Protein AF-0000000084459981 (afdb_homodimer)

Secondary structure (DSSP, 8-state):
--PPEEEEES--HHHHHHHHHHHHHHHHHHH-PPPPEEEEEEEE-TTS-EEEEEEEEEETTEEEEEEEEE-GGGTTSSHHHHHHHHHHHHHHHTT-SEEEEEEETTSSHHHHHHTT-EEEEEE---GGG--EEEEEEE----/--PPEEEEES--HHHHHHHHHHHHHHHHHHH-PPPPEEEEEEEE-TTS-EEEEEEEEEETTEEEEEEEEE-GGGTTSSHHHHHHHHHHHHHHHTT-SEEEEEEETTSSHHHHHHTT-EEEEEE---GGG--EEEEEEE----

InterPro domains:
  IPR000182 GNAT domain [PF00583] (40-117)
  IPR000182 GNAT domain [PS51186] (1-138)
  IPR016181 Acyl-CoA N-acyltransferase [SSF55729] (36-139)

Radius of gyration: 19.13 Å; Cα contacts (8 Å, |Δi|>4): 549; chains: 2; bounding box: 37×61×43 Å

Foldseek 3Di:
DDDDDDDDPPDDPVVVVVVVVVVQVCCCVPPNFDDKAKDKDFDADPVRDTQWIWIFIDGRQETETEDTDHHPVCPPVCVRVVRVVVSLVVSVVVNHQKYKYKDKPPDCVVVVVVSPKDFPDWDFDDPPGIIMTIIMDTDPPD/DDDDDDDDPPDDPVVVVVVVVVVQVVCCVPPNWDDKAKDKDFDADPVRDTQWIWIFIDGRQETEIEDTDHHPVCPPVCVRVVRVVVSLVVSVVVNHQKYKYKDKPPDCVVVVVVSPKDFPDWDFDDPPGIIMTIIMDTDPPD

pLDDT: mean 95.14, std 6.97, range [39.78, 98.88]

Nearest PDB structures (foldseek):
  2g3a-assembly1_A-2  TM=8.795E-01  e=8.973E-13  Agrobacterium fabrum str. C58
  1y9w-assembly1_B  TM=7.904E-01  e=7.943E-13  Bacillus cereus ATCC 14579
  2cnt-assembly4_D  TM=7.614E-01  e=4.449E-06  Salmonella enterica subsp. enterica serovar Typhimurium str. LT2
  1q2y-assembly1_A  TM=6.819E-01  e=8.183E-06  Bacillus subtilis
  3ne7-assembly1_A  TM=6.441E-01  e=5.026E-06  Thermoplasma acidophilum

Sequence (284 aa):
MNYQIIYEPNPKSEDIQILNDAIMELAKVKKGMSQLDFFAFFIRDNEGNIIGGCAGDNMYGGLFVGQIWVHEKIRGGGYGTHLMHKAETLAKESHCNFIAVNTFDWEALGFYKKLGYYVEFERKGFNKNSIYYFLRKDLNRGMNYQIIYEPNPKSEDIQILNDAIMELAKVKKGMSQLDFFAFFIRDNEGNIIGGCAGDNMYGGLFVGQIWVHEKIRGGGYGTHLMHKAETLAKESHCNFIAVNTFDWEALGFYKKLGYYVEFERKGFNKNSIYYFLRKDLNRG

Structure (mmCIF, N/CA/C/O backbone):
data_AF-0000000084459981-model_v1
#
loop_
_entity.id
_entity.type
_entity.pdbx_description
1 polymer 'N-acetyltransferase GCN5'
#
loop_
_atom_site.group_PDB
_atom_site.id
_atom_site.type_symbol
_atom_site.label_atom_id
_atom_site.label_alt_id
_atom_site.label_comp_id
_atom_site.label_asym_id
_atom_site.label_entity_id
_atom_site.label_seq_id
_atom_site.pdbx_PDB_ins_code
_atom_site.Cartn_x
_atom_site.Cartn_y
_atom_site.Cartn_z
_atom_site.occupancy
_atom_site.B_iso_or_equiv
_atom_site.auth_seq_id
_atom_site.auth_comp_id
_atom_site.auth_asym_id
_atom_site.auth_atom_id
_atom_site.pdbx_PDB_model_num
ATOM 1 N N . MET A 1 1 ? 8.289 32 6.301 1 66.88 1 MET A N 1
ATOM 2 C CA . MET A 1 1 ? 9.141 31.469 5.25 1 66.88 1 MET A CA 1
ATOM 3 C C . MET A 1 1 ? 8.352 30.531 4.344 1 66.88 1 MET A C 1
ATOM 5 O O . MET A 1 1 ? 7.535 29.734 4.82 1 66.88 1 MET A O 1
ATOM 9 N N . ASN A 1 2 ? 8.25 30.828 3.02 1 85.06 2 ASN A N 1
ATOM 10 C CA . ASN A 1 2 ? 7.477 30.078 2.037 1 85.06 2 ASN A CA 1
ATOM 11 C C . ASN A 1 2 ? 8.305 28.953 1.409 1 85.06 2 ASN A C 1
ATOM 13 O O . ASN A 1 2 ? 9.359 29.219 0.826 1 85.06 2 ASN A O 1
ATOM 17 N N . TYR A 1 3 ? 8.133 27.75 1.747 1 91.88 3 TYR A N 1
ATOM 18 C CA . TYR A 1 3 ? 8.867 26.625 1.175 1 91.88 3 TYR A CA 1
ATOM 19 C C . TYR A 1 3 ? 8.242 26.188 -0.147 1 91.88 3 TYR A C 1
ATOM 21 O O . TYR A 1 3 ? 7.023 26.25 -0.317 1 91.88 3 TYR A O 1
ATOM 29 N N . GLN A 1 4 ? 9.164 25.797 -1.011 1 94.12 4 GLN A N 1
ATOM 30 C CA . GLN A 1 4 ? 8.688 25.312 -2.303 1 94.12 4 GLN A CA 1
ATOM 31 C C . GLN A 1 4 ? 8.336 23.828 -2.234 1 94.12 4 GLN A C 1
ATOM 33 O O . GLN A 1 4 ? 8.945 23.062 -1.478 1 94.12 4 GLN A O 1
ATOM 38 N N . ILE A 1 5 ? 7.363 23.484 -3.016 1 97 5 ILE A N 1
ATOM 39 C CA . ILE A 1 5 ? 6.996 22.078 -3.195 1 97 5 ILE A CA 1
ATOM 40 C C . ILE A 1 5 ? 7.527 21.578 -4.535 1 97 5 ILE A C 1
ATOM 42 O O . ILE A 1 5 ? 7.172 22.109 -5.59 1 97 5 ILE A O 1
ATOM 46 N N . ILE A 1 6 ? 8.367 20.578 -4.48 1 97.25 6 ILE A N 1
ATOM 47 C CA . ILE A 1 6 ? 9.055 20.109 -5.684 1 97.25 6 ILE A CA 1
ATOM 48 C C . ILE A 1 6 ? 8.578 18.703 -6.047 1 97.25 6 ILE A C 1
ATOM 50 O O . ILE A 1 6 ? 8.531 17.828 -5.191 1 97.25 6 ILE A O 1
ATOM 54 N N . TYR A 1 7 ? 8.234 18.5 -7.309 1 98.12 7 TYR A N 1
ATOM 55 C CA . TYR A 1 7 ? 7.805 17.219 -7.848 1 98.12 7 TYR A CA 1
ATOM 56 C C . TYR A 1 7 ? 9 16.312 -8.125 1 98.12 7 TYR A C 1
ATOM 58 O O . TYR A 1 7 ? 9.992 16.75 -8.711 1 98.12 7 TYR A O 1
ATOM 66 N N . GLU A 1 8 ? 8.922 15.148 -7.664 1 96.69 8 GLU A N 1
ATOM 67 C CA . GLU A 1 8 ? 9.938 14.148 -7.965 1 96.69 8 GLU A CA 1
ATOM 68 C C . GLU A 1 8 ? 9.312 12.867 -8.5 1 96.69 8 GLU A C 1
ATOM 70 O O . GLU A 1 8 ? 8.781 12.062 -7.73 1 96.69 8 GLU A O 1
ATOM 75 N N . PRO A 1 9 ? 9.453 12.609 -9.812 1 95.25 9 PRO A N 1
ATOM 76 C CA . PRO A 1 9 ? 9.031 11.305 -10.336 1 95.25 9 PRO A CA 1
ATOM 77 C C . PRO A 1 9 ? 9.977 10.18 -9.93 1 95.25 9 PRO A C 1
ATOM 79 O O . PRO A 1 9 ? 11.188 10.375 -9.859 1 95.25 9 PRO A O 1
ATOM 82 N N . ASN A 1 10 ? 9.492 9.047 -9.609 1 93.12 10 ASN A N 1
ATOM 83 C CA . ASN A 1 10 ? 10.273 7.887 -9.195 1 93.12 10 ASN A CA 1
ATOM 84 C C . ASN A 1 10 ? 11.227 8.227 -8.055 1 93.12 10 ASN A C 1
ATOM 86 O O . ASN A 1 10 ? 12.445 8.086 -8.203 1 93.12 10 ASN A O 1
ATOM 90 N N . PRO A 1 11 ? 10.648 8.703 -6.957 1 95.56 11 PRO A N 1
ATOM 91 C CA . PRO A 1 11 ? 11.477 9.156 -5.836 1 95.56 11 PRO A CA 1
ATOM 92 C C . PRO A 1 11 ? 12.375 8.055 -5.281 1 95.56 11 PRO A C 1
ATOM 94 O O . PRO A 1 11 ? 12.055 6.875 -5.398 1 95.56 11 PRO A O 1
ATOM 97 N N . LYS A 1 12 ? 13.492 8.57 -4.66 1 94.19 12 LYS A N 1
ATOM 98 C CA . LYS A 1 12 ? 14.383 7.633 -3.982 1 94.19 12 LYS A CA 1
ATOM 99 C C . LYS A 1 12 ? 13.695 6.988 -2.785 1 94.19 12 LYS A C 1
ATOM 101 O O . LYS A 1 12 ? 12.969 7.656 -2.045 1 94.19 12 LYS A O 1
ATOM 106 N N . SER A 1 13 ? 13.953 5.652 -2.619 1 92.81 13 SER A N 1
ATOM 107 C CA . SER A 1 13 ? 13.367 4.914 -1.509 1 92.81 13 SER A CA 1
ATOM 108 C C . SER A 1 13 ? 13.742 5.539 -0.169 1 92.81 13 SER A C 1
ATOM 110 O O . SER A 1 13 ? 12.93 5.566 0.758 1 92.81 13 SER A O 1
ATOM 112 N N . GLU A 1 14 ? 14.906 6.016 -0.059 1 94.06 14 GLU A N 1
ATOM 113 C CA . GLU A 1 14 ? 15.383 6.609 1.188 1 94.06 14 GLU A CA 1
ATOM 114 C C . GLU A 1 14 ? 14.586 7.863 1.537 1 94.06 14 GLU A C 1
ATOM 116 O O . GLU A 1 14 ? 14.336 8.141 2.711 1 94.06 14 GLU A O 1
ATOM 121 N N . ASP A 1 15 ? 14.25 8.656 0.54 1 96.88 15 ASP A N 1
ATOM 122 C CA . ASP A 1 15 ? 13.453 9.852 0.768 1 96.88 15 ASP A CA 1
ATOM 123 C C . ASP A 1 15 ? 12.031 9.492 1.196 1 96.88 15 ASP A C 1
ATOM 125 O O . ASP A 1 15 ? 11.469 10.133 2.09 1 96.88 15 ASP A O 1
ATOM 129 N N . ILE A 1 16 ? 11.5 8.484 0.561 1 96.38 16 ILE A N 1
ATOM 130 C CA . ILE A 1 16 ? 10.172 8.016 0.939 1 96.38 16 ILE A CA 1
ATOM 131 C C . ILE A 1 16 ? 10.195 7.5 2.377 1 96.38 16 ILE A C 1
ATOM 133 O O . ILE A 1 16 ? 9.242 7.707 3.133 1 96.38 16 ILE A O 1
ATOM 137 N N . GLN A 1 17 ? 11.281 6.863 2.713 1 94.19 17 GLN A N 1
ATOM 138 C CA . GLN A 1 17 ? 11.414 6.32 4.059 1 94.19 17 GLN A CA 1
ATOM 139 C C . GLN A 1 17 ? 11.375 7.43 5.105 1 94.19 17 GLN A C 1
ATOM 141 O O . GLN A 1 17 ? 10.867 7.23 6.211 1 94.19 17 GLN A O 1
ATOM 146 N N . ILE A 1 18 ? 11.898 8.586 4.77 1 96.88 18 ILE A N 1
ATOM 147 C CA . ILE A 1 18 ? 11.852 9.727 5.684 1 96.88 18 ILE A CA 1
ATOM 148 C C . ILE A 1 18 ? 10.398 10.062 6.008 1 96.88 18 ILE A C 1
ATOM 150 O O . ILE A 1 18 ? 10.055 10.289 7.172 1 96.88 18 ILE A O 1
ATOM 154 N N . LEU A 1 19 ? 9.531 10.109 5 1 97.31 19 LEU A N 1
ATOM 155 C CA . LEU A 1 19 ? 8.109 10.359 5.223 1 97.31 19 LEU A CA 1
ATOM 156 C C . LEU A 1 19 ? 7.492 9.258 6.082 1 97.31 19 LEU A C 1
ATOM 158 O O . LEU A 1 19 ? 6.77 9.539 7.039 1 97.31 19 LEU A O 1
ATOM 162 N N . ASN A 1 20 ? 7.766 8.039 5.688 1 95.5 20 ASN A N 1
ATOM 163 C CA . ASN A 1 20 ? 7.23 6.902 6.426 1 95.5 20 ASN A CA 1
ATOM 164 C C . ASN A 1 20 ? 7.641 6.941 7.898 1 95.5 20 ASN A C 1
ATOM 166 O O . ASN A 1 20 ? 6.812 6.719 8.781 1 95.5 20 ASN A O 1
ATOM 170 N N . ASP A 1 21 ? 8.922 7.191 8.164 1 95.19 21 ASP A N 1
ATOM 171 C CA . ASP A 1 21 ? 9.422 7.25 9.539 1 95.19 21 ASP A CA 1
ATOM 172 C C . ASP A 1 21 ? 8.711 8.336 10.336 1 95.19 21 ASP A C 1
ATOM 174 O O . ASP A 1 21 ? 8.367 8.125 11.508 1 95.19 21 ASP A O 1
ATOM 178 N N . ALA A 1 22 ? 8.539 9.477 9.766 1 96.06 22 ALA A N 1
ATOM 179 C CA . ALA A 1 22 ? 7.875 10.586 10.43 1 96.06 22 ALA A CA 1
ATOM 180 C C . ALA A 1 22 ? 6.426 10.242 10.758 1 96.06 22 ALA A C 1
ATOM 182 O O . ALA A 1 22 ? 5.949 10.531 11.859 1 96.06 22 ALA A O 1
ATOM 183 N N . ILE A 1 23 ? 5.789 9.602 9.828 1 95.19 23 ILE A N 1
ATOM 184 C CA . ILE A 1 23 ? 4.395 9.203 10.016 1 95.19 23 ILE A CA 1
ATOM 185 C C . ILE A 1 23 ? 4.297 8.172 11.133 1 95.19 23 ILE A C 1
ATOM 187 O O . ILE A 1 23 ? 3.422 8.258 12 1 95.19 23 ILE A O 1
ATOM 191 N N . MET A 1 24 ? 5.195 7.234 11.117 1 94 24 MET A N 1
ATOM 192 C CA . MET A 1 24 ? 5.191 6.176 12.117 1 94 24 MET A CA 1
ATOM 193 C C . MET A 1 24 ? 5.477 6.742 13.508 1 94 24 MET A C 1
ATOM 195 O O . MET A 1 24 ? 4.941 6.254 14.508 1 94 24 MET A O 1
ATOM 199 N N . GLU A 1 25 ? 6.355 7.711 13.602 1 94.06 25 GLU A N 1
ATOM 200 C CA . GLU A 1 25 ? 6.629 8.367 14.875 1 94.06 25 GLU A CA 1
ATOM 201 C C . GLU A 1 25 ? 5.375 9.031 15.438 1 94.06 25 GLU A C 1
ATOM 203 O O . GLU A 1 25 ? 5.121 8.977 16.641 1 94.06 25 GLU A O 1
ATOM 208 N N . LEU A 1 26 ? 4.656 9.586 14.594 1 92.38 26 LEU A N 1
ATOM 209 C CA . LEU A 1 26 ? 3.41 10.219 15.016 1 92.38 26 LEU A CA 1
ATOM 210 C C . LEU A 1 26 ? 2.424 9.18 15.539 1 92.38 26 LEU A C 1
ATOM 212 O O . LEU A 1 26 ? 1.76 9.406 16.547 1 92.38 26 LEU A O 1
ATOM 216 N N . ALA A 1 27 ? 2.299 8.094 14.844 1 91.94 27 ALA A N 1
ATOM 217 C CA . ALA A 1 27 ? 1.427 7.008 15.281 1 91.94 27 ALA A CA 1
ATOM 218 C C . ALA A 1 27 ? 1.833 6.5 16.672 1 91.94 27 ALA A C 1
ATOM 220 O O . ALA A 1 27 ? 0.978 6.234 17.516 1 91.94 27 ALA A O 1
ATOM 221 N N . LYS A 1 28 ? 3.127 6.395 16.875 1 92.69 28 LYS A N 1
ATOM 222 C CA . LYS A 1 28 ? 3.662 5.953 18.156 1 92.69 28 LYS A CA 1
ATOM 223 C C . LYS A 1 28 ? 3.314 6.945 19.266 1 92.69 28 LYS A C 1
ATOM 225 O O . LYS A 1 28 ? 2.836 6.547 20.328 1 92.69 28 LYS A O 1
ATOM 230 N N . VAL A 1 29 ? 3.504 8.156 19.047 1 91.44 29 VAL A N 1
ATOM 231 C CA . VAL A 1 29 ? 3.297 9.203 20.047 1 91.44 29 VAL A CA 1
ATOM 232 C C . VAL A 1 29 ? 1.805 9.367 20.312 1 91.44 29 VAL A C 1
ATOM 234 O O . VAL A 1 29 ? 1.391 9.477 21.469 1 91.44 29 VAL A O 1
ATOM 237 N N . LYS A 1 30 ? 0.982 9.305 19.297 1 89.75 30 LYS A N 1
ATOM 238 C CA . LYS A 1 30 ? -0.439 9.617 19.438 1 89.75 30 LYS A CA 1
ATOM 239 C C . LYS A 1 30 ? -1.207 8.43 20.016 1 89.75 30 LYS A C 1
ATOM 241 O O . LYS A 1 30 ? -2.145 8.609 20.797 1 89.75 30 LYS A O 1
ATOM 246 N N . LYS A 1 31 ? -0.821 7.234 19.609 1 91.88 31 LYS A N 1
ATOM 247 C CA . LYS A 1 31 ? -1.698 6.117 19.953 1 91.88 31 LYS A CA 1
ATOM 248 C C . LYS A 1 31 ? -0.904 4.949 20.531 1 91.88 31 LYS A C 1
ATOM 250 O O . LYS A 1 31 ? -1.47 3.896 20.828 1 91.88 31 LYS A O 1
ATOM 255 N N . GLY A 1 32 ? 0.409 5.117 20.609 1 91.06 32 GLY A N 1
ATOM 256 C CA . GLY A 1 32 ? 1.247 4.047 21.125 1 91.06 32 GLY A CA 1
ATOM 257 C C . GLY A 1 32 ? 1.372 2.877 20.172 1 91.06 32 GLY A C 1
ATOM 258 O O . GLY A 1 32 ? 1.515 1.729 20.594 1 91.06 32 GLY A O 1
ATOM 259 N N . MET A 1 33 ? 1.218 3.168 18.938 1 88.19 33 MET A N 1
ATOM 260 C CA . MET A 1 33 ? 1.318 2.119 17.938 1 88.19 33 MET A CA 1
ATOM 261 C C . MET A 1 33 ? 2.775 1.763 17.656 1 88.19 33 MET A C 1
ATOM 263 O O . MET A 1 33 ? 3.639 2.643 17.641 1 88.19 33 MET A O 1
ATOM 267 N N . SER A 1 34 ? 2.971 0.449 17.516 1 82.31 34 SER A N 1
ATOM 268 C CA . SER A 1 34 ? 4.312 -0.042 17.219 1 82.31 34 SER A CA 1
ATOM 269 C C . SER A 1 34 ? 4.715 0.293 15.781 1 82.31 34 SER A C 1
ATOM 271 O O . SER A 1 34 ? 3.891 0.751 14.992 1 82.31 34 SER A O 1
ATOM 273 N N . GLN A 1 35 ? 5.988 0.055 15.539 1 84.12 35 GLN A N 1
ATOM 274 C CA . GLN A 1 35 ? 6.52 0.252 14.195 1 84.12 35 GLN A CA 1
ATOM 275 C C . GLN A 1 35 ? 6.023 -0.831 13.242 1 84.12 35 GLN A C 1
ATOM 277 O O . GLN A 1 35 ? 5.805 -1.972 13.656 1 84.12 35 GLN A O 1
ATOM 282 N N . LEU A 1 36 ? 5.844 -0.408 12 1 88.44 36 LEU A N 1
ATOM 283 C CA . LEU A 1 36 ? 5.508 -1.341 10.938 1 88.44 36 LEU A CA 1
ATOM 284 C C . LEU A 1 36 ? 6.652 -2.318 10.688 1 88.44 36 LEU A C 1
ATOM 286 O O . LEU A 1 36 ? 7.82 -1.926 10.688 1 88.44 36 LEU A O 1
ATOM 290 N N . ASP A 1 37 ? 6.25 -3.617 10.508 1 92.19 37 ASP A N 1
ATOM 291 C CA . ASP A 1 37 ? 7.219 -4.641 10.125 1 92.19 37 ASP A CA 1
ATOM 292 C C . ASP A 1 37 ? 6.996 -5.105 8.688 1 92.19 37 ASP A C 1
ATOM 294 O O . ASP A 1 37 ? 5.902 -5.562 8.344 1 92.19 37 ASP A O 1
ATOM 298 N N . PHE A 1 38 ? 8.047 -4.938 7.922 1 95.81 38 PHE A N 1
ATOM 299 C CA . PHE A 1 38 ? 7.988 -5.441 6.559 1 95.81 38 PHE A CA 1
ATOM 300 C C . PHE A 1 38 ? 8.555 -6.855 6.477 1 95.81 38 PHE A C 1
ATOM 302 O O . PHE A 1 38 ? 9.5 -7.191 7.195 1 95.81 38 PHE A O 1
ATOM 309 N N . PHE A 1 39 ? 7.98 -7.648 5.594 1 98.06 39 PHE A N 1
ATOM 310 C CA . PHE A 1 39 ? 8.422 -9.031 5.484 1 98.06 39 PHE A CA 1
ATOM 311 C C . PHE A 1 39 ? 8.414 -9.492 4.031 1 98.06 39 PHE A C 1
ATOM 313 O O . PHE A 1 39 ? 7.762 -8.875 3.184 1 98.06 39 PHE A O 1
ATOM 320 N N . ALA A 1 40 ? 9.156 -10.539 3.797 1 98.81 40 ALA A N 1
ATOM 321 C CA . ALA A 1 40 ? 9.055 -11.266 2.535 1 98.81 40 ALA A CA 1
ATOM 322 C C . ALA A 1 40 ? 9.383 -12.742 2.725 1 98.81 40 ALA A C 1
ATOM 324 O O . ALA A 1 40 ? 10.125 -13.109 3.637 1 98.81 40 ALA A O 1
ATOM 325 N N . PHE A 1 41 ? 8.758 -13.555 1.992 1 98.81 41 PHE A N 1
ATOM 326 C CA . PHE A 1 41 ? 9.156 -14.922 1.702 1 98.81 41 PHE A CA 1
ATOM 327 C C . PHE A 1 41 ? 9.586 -15.07 0.245 1 98.81 41 PHE A C 1
ATOM 329 O O . PHE A 1 41 ? 8.82 -14.742 -0.665 1 98.81 41 PHE A O 1
ATOM 336 N N . PHE A 1 42 ? 10.789 -15.562 0.083 1 98.75 42 PHE A N 1
ATOM 337 C CA . PHE A 1 42 ? 11.281 -15.68 -1.286 1 98.75 42 PHE A CA 1
ATOM 338 C C . PHE A 1 42 ? 11.523 -17.141 -1.655 1 98.75 42 PHE A C 1
ATOM 340 O O . PHE A 1 42 ? 11.867 -17.953 -0.795 1 98.75 42 PHE A O 1
ATOM 347 N N . ILE A 1 43 ? 11.273 -17.469 -2.893 1 98.31 43 ILE A N 1
ATOM 348 C CA . ILE A 1 43 ? 11.727 -18.688 -3.559 1 98.31 43 ILE A CA 1
ATOM 349 C C . ILE A 1 43 ? 12.883 -18.359 -4.5 1 98.31 43 ILE A C 1
ATOM 351 O O . ILE A 1 43 ? 12.742 -17.531 -5.402 1 98.31 43 ILE A O 1
ATOM 355 N N . ARG A 1 44 ? 13.992 -18.906 -4.309 1 96.88 44 ARG A N 1
ATOM 356 C CA . ARG A 1 44 ? 15.156 -18.672 -5.152 1 96.88 44 ARG A CA 1
ATOM 357 C C . ARG A 1 44 ? 15.609 -19.953 -5.832 1 96.88 44 ARG A C 1
ATOM 359 O O . ARG A 1 44 ? 15.523 -21.047 -5.25 1 96.88 44 ARG A O 1
ATOM 366 N N . ASP A 1 45 ? 16.078 -19.797 -7.047 1 96 45 ASP A N 1
ATOM 367 C CA . ASP A 1 45 ? 16.625 -20.969 -7.742 1 96 45 ASP A CA 1
ATOM 368 C C . ASP A 1 45 ? 18.062 -21.219 -7.336 1 96 45 ASP A C 1
ATOM 370 O O . ASP A 1 45 ? 18.578 -20.594 -6.41 1 96 45 ASP A O 1
ATOM 374 N N . ASN A 1 46 ? 18.625 -22.219 -8.023 1 94.25 46 ASN A N 1
ATOM 375 C CA . ASN A 1 46 ? 19.969 -22.672 -7.648 1 94.25 46 ASN A CA 1
ATOM 376 C C . ASN A 1 46 ? 21 -21.562 -7.867 1 94.25 46 ASN A C 1
ATOM 378 O O . ASN A 1 46 ? 22.078 -21.609 -7.277 1 94.25 46 ASN A O 1
ATOM 382 N N . GLU A 1 47 ? 20.719 -20.562 -8.703 1 95.5 47 GLU A N 1
ATOM 383 C CA . GLU A 1 47 ? 21.625 -19.453 -8.992 1 95.5 47 GLU A CA 1
ATOM 384 C C . GLU A 1 47 ? 21.344 -18.266 -8.094 1 95.5 47 GLU A C 1
ATOM 386 O O . GLU A 1 47 ? 21.984 -17.219 -8.219 1 95.5 47 GLU A O 1
ATOM 391 N N . GLY A 1 48 ? 20.391 -18.344 -7.25 1 94.81 48 GLY A N 1
ATOM 392 C CA . GLY A 1 48 ? 20.078 -17.281 -6.309 1 94.81 48 GLY A CA 1
ATOM 393 C C . GLY A 1 48 ? 19.047 -16.297 -6.836 1 94.81 48 GLY A C 1
ATOM 394 O O . GLY A 1 48 ? 18.734 -15.305 -6.176 1 94.81 48 GLY A O 1
ATOM 395 N N . ASN A 1 49 ? 18.516 -16.578 -8.016 1 96.69 49 ASN A N 1
ATOM 396 C CA . ASN A 1 49 ? 17.516 -15.688 -8.594 1 96.69 49 ASN A CA 1
ATOM 397 C C . ASN A 1 49 ? 16.156 -15.883 -7.934 1 96.69 49 ASN A C 1
ATOM 399 O O . ASN A 1 49 ? 15.758 -17.016 -7.648 1 96.69 49 ASN A O 1
ATOM 403 N N . ILE A 1 50 ? 15.523 -14.789 -7.684 1 98.06 50 ILE A N 1
ATOM 404 C CA . ILE A 1 50 ? 14.172 -14.867 -7.156 1 98.06 50 ILE A CA 1
ATOM 405 C C . ILE A 1 50 ? 13.219 -15.367 -8.242 1 98.06 50 ILE A C 1
ATOM 407 O O . ILE A 1 50 ? 13.07 -14.727 -9.289 1 98.06 50 ILE A O 1
ATOM 411 N N . ILE A 1 51 ? 12.602 -16.531 -7.992 1 98.06 51 ILE A N 1
ATOM 412 C CA . ILE A 1 51 ? 11.68 -17.109 -8.961 1 98.06 51 ILE A CA 1
ATOM 413 C C . ILE A 1 51 ? 10.273 -17.172 -8.367 1 98.06 51 ILE A C 1
ATOM 415 O O . ILE A 1 51 ? 9.391 -17.844 -8.914 1 98.06 51 ILE A O 1
ATOM 419 N N . GLY A 1 52 ? 10.047 -16.578 -7.262 1 98.5 52 GLY A N 1
ATOM 420 C CA . GLY A 1 52 ? 8.758 -16.438 -6.613 1 98.5 52 GLY A CA 1
ATOM 421 C C . GLY A 1 52 ? 8.852 -15.828 -5.227 1 98.5 52 GLY A C 1
ATOM 422 O O . GLY A 1 52 ? 9.945 -15.734 -4.656 1 98.5 52 GLY A O 1
ATOM 423 N N . GLY A 1 53 ? 7.773 -15.383 -4.73 1 98.75 53 GLY A N 1
ATOM 424 C CA . GLY A 1 53 ? 7.742 -14.844 -3.381 1 98.75 53 GLY A CA 1
ATOM 425 C C . GLY A 1 53 ? 6.477 -14.07 -3.076 1 98.75 53 GLY A C 1
ATOM 426 O O . GLY A 1 53 ? 5.645 -13.859 -3.961 1 98.75 53 GLY A O 1
ATOM 427 N N . CYS A 1 54 ? 6.27 -13.758 -1.833 1 98.81 54 CYS A N 1
ATOM 428 C CA . CYS A 1 54 ? 5.281 -12.789 -1.369 1 98.81 54 CYS A CA 1
ATOM 429 C C . CYS A 1 54 ? 5.891 -11.836 -0.346 1 98.81 54 CYS A C 1
ATOM 431 O O . CYS A 1 54 ? 6.898 -12.156 0.287 1 98.81 54 CYS A O 1
ATOM 433 N N . ALA A 1 55 ? 5.352 -10.656 -0.306 1 98.75 55 ALA A N 1
ATOM 434 C CA . ALA A 1 55 ? 5.855 -9.617 0.594 1 98.75 55 ALA A CA 1
ATOM 435 C C . ALA A 1 55 ? 4.734 -8.68 1.03 1 98.75 55 ALA A C 1
ATOM 437 O O . ALA A 1 55 ? 3.684 -8.617 0.388 1 98.75 55 ALA A O 1
ATOM 438 N N . GLY A 1 56 ? 4.98 -8 2.092 1 98.12 56 GLY A N 1
ATOM 439 C CA . GLY A 1 56 ? 4.004 -7.078 2.652 1 98.12 56 GLY A CA 1
ATOM 440 C C . GLY A 1 56 ? 4.441 -6.48 3.977 1 98.12 56 GLY A C 1
ATOM 441 O O . GLY A 1 56 ? 5.629 -6.227 4.191 1 98.12 56 GLY A O 1
ATOM 442 N N . ASP A 1 57 ? 3.451 -6.109 4.719 1 97.31 57 ASP A N 1
ATOM 443 C CA . ASP A 1 57 ? 3.762 -5.48 6 1 97.31 57 ASP A CA 1
ATOM 444 C C . ASP A 1 57 ? 2.805 -5.953 7.094 1 97.31 57 ASP A C 1
ATOM 446 O O . ASP A 1 57 ? 1.725 -6.469 6.797 1 97.31 57 ASP A O 1
ATOM 450 N N . ASN A 1 58 ? 3.268 -6.016 8.289 1 95.5 58 ASN A N 1
ATOM 451 C CA . ASN A 1 58 ? 2.506 -6.168 9.523 1 95.5 58 ASN A CA 1
ATOM 452 C C . ASN A 1 58 ? 2.221 -4.82 10.18 1 95.5 58 ASN A C 1
ATOM 454 O O . ASN A 1 58 ? 3.123 -4.191 10.734 1 95.5 58 ASN A O 1
ATOM 458 N N . MET A 1 59 ? 0.895 -4.441 10.055 1 93.38 59 MET A N 1
ATOM 459 C CA . MET A 1 59 ? 0.512 -3.107 10.508 1 93.38 59 MET A CA 1
ATOM 460 C C . MET A 1 59 ? -0.589 -3.184 11.555 1 93.38 59 MET A C 1
ATOM 462 O O . MET A 1 59 ? -1.724 -3.555 11.25 1 93.38 59 ME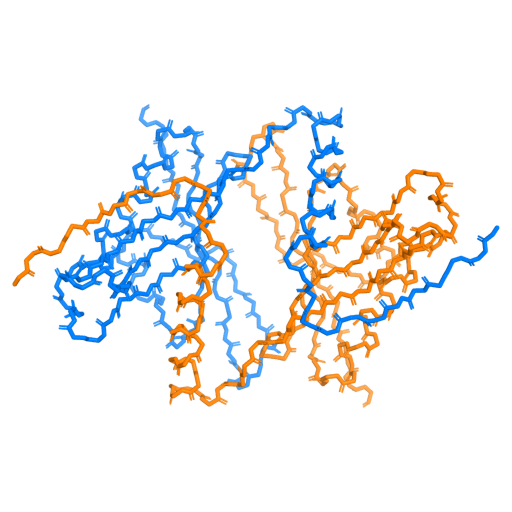T A O 1
ATOM 466 N N . TYR A 1 60 ? -0.295 -2.826 12.758 1 94 60 TYR A N 1
ATOM 467 C CA . TYR A 1 60 ? -1.229 -2.562 13.852 1 94 60 TYR A CA 1
ATOM 468 C C . TYR A 1 60 ? -2.258 -3.68 13.969 1 94 60 TYR A C 1
ATOM 470 O O . TYR A 1 60 ? -3.461 -3.418 14.039 1 94 60 TYR A O 1
ATOM 478 N N . GLY A 1 61 ? -1.834 -4.891 13.922 1 95.12 61 GLY A N 1
ATOM 479 C CA . GLY A 1 61 ? -2.695 -6.035 14.188 1 95.12 61 GLY A CA 1
ATOM 480 C C . GLY A 1 61 ? -3.26 -6.656 12.922 1 95.12 61 GLY A C 1
ATOM 481 O O . GLY A 1 61 ? -4.012 -7.629 12.984 1 95.12 61 GLY A O 1
ATOM 482 N N . GLY A 1 62 ? -2.953 -6.113 11.812 1 97.12 62 GLY A N 1
ATOM 483 C CA . GLY A 1 62 ? -3.271 -6.684 10.516 1 97.12 62 GLY A CA 1
ATOM 484 C C . GLY A 1 62 ? -2.047 -6.938 9.656 1 97.12 62 GLY A C 1
ATOM 485 O O . GLY A 1 62 ? -1.119 -6.125 9.633 1 97.12 62 GLY A O 1
ATOM 486 N N . LEU A 1 63 ? -2.012 -8.102 9.008 1 98.38 63 LEU A N 1
ATOM 487 C CA . LEU A 1 63 ? -0.942 -8.375 8.055 1 98.38 63 LEU A CA 1
ATOM 488 C C . LEU A 1 63 ? -1.437 -8.203 6.621 1 98.38 63 LEU A C 1
ATOM 490 O O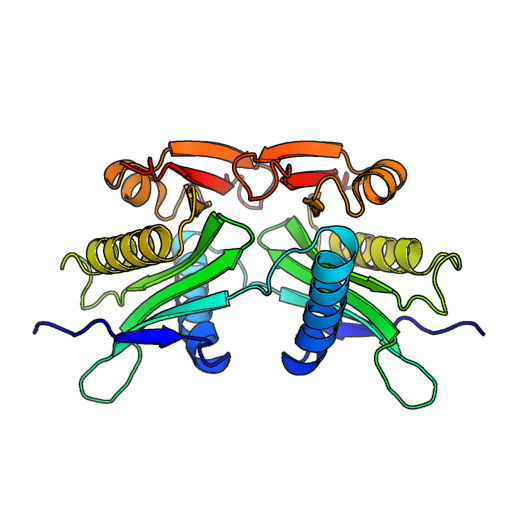 . LEU A 1 63 ? -2.502 -8.711 6.262 1 98.38 63 LEU A O 1
ATOM 494 N N . PHE A 1 64 ? -0.713 -7.449 5.875 1 98.69 64 PHE A N 1
ATOM 495 C CA . PHE A 1 64 ? -1.062 -7.188 4.484 1 98.69 64 PHE A CA 1
ATOM 496 C C . PHE A 1 64 ? -0.032 -7.797 3.545 1 98.69 64 PHE A C 1
ATOM 498 O O . PHE A 1 64 ? 1.167 -7.539 3.678 1 98.69 64 PHE A O 1
ATOM 505 N N . VAL A 1 65 ? -0.525 -8.656 2.654 1 98.81 65 VAL A N 1
ATOM 506 C CA . VAL A 1 65 ? 0.32 -9.164 1.578 1 98.81 65 VAL A CA 1
ATOM 507 C C . VAL A 1 65 ? 0.095 -8.336 0.313 1 98.81 65 VAL A C 1
ATOM 509 O O . VAL A 1 65 ? -0.941 -8.461 -0.343 1 98.81 65 VAL A O 1
ATOM 512 N N . GLY A 1 66 ? 1.131 -7.582 -0.04 1 97.88 66 GLY A N 1
ATOM 513 C CA . GLY A 1 66 ? 1.005 -6.668 -1.166 1 97.88 66 GLY A CA 1
ATOM 514 C C . GLY A 1 66 ? 1.541 -7.242 -2.463 1 97.88 66 GLY A C 1
ATOM 515 O O . GLY A 1 66 ? 1.225 -6.746 -3.547 1 97.88 66 GLY A O 1
ATOM 516 N N . GLN A 1 67 ? 2.398 -8.18 -2.354 1 97.75 67 GLN A N 1
ATOM 517 C CA . GLN A 1 67 ? 2.998 -8.82 -3.521 1 97.75 67 GLN A CA 1
ATOM 518 C C . GLN A 1 67 ? 2.941 -10.344 -3.404 1 97.75 67 GLN A C 1
ATOM 520 O O . GLN A 1 67 ? 3.172 -10.898 -2.328 1 97.75 67 GLN A O 1
ATOM 525 N N . ILE A 1 68 ? 2.619 -11.008 -4.457 1 98.25 68 ILE A N 1
ATOM 526 C CA . ILE A 1 68 ? 2.824 -12.438 -4.625 1 98.25 68 ILE A CA 1
ATOM 527 C C . ILE A 1 68 ? 3.045 -12.758 -6.102 1 98.25 68 ILE A C 1
ATOM 529 O O . ILE A 1 68 ? 2.297 -12.289 -6.965 1 98.25 68 ILE A O 1
ATOM 533 N N . TRP A 1 69 ? 4.086 -13.406 -6.348 1 98 69 TRP A N 1
ATOM 534 C CA . TRP A 1 69 ? 4.434 -13.805 -7.707 1 98 69 TRP A CA 1
ATOM 535 C C . TRP A 1 69 ? 5.184 -15.133 -7.715 1 98 69 TRP A C 1
ATOM 537 O O . TRP A 1 69 ? 6.043 -15.367 -6.863 1 98 69 TRP A O 1
ATOM 547 N N . VAL A 1 70 ? 4.793 -15.992 -8.609 1 97.69 70 VAL A N 1
ATOM 548 C CA . VAL A 1 70 ? 5.48 -17.25 -8.859 1 97.69 70 VAL A CA 1
ATOM 549 C C . VAL A 1 70 ? 5.824 -17.359 -10.344 1 97.69 70 VAL A C 1
ATOM 551 O O . VAL A 1 70 ? 4.965 -17.172 -11.203 1 97.69 70 VAL A O 1
ATOM 554 N N . HIS A 1 71 ? 7.059 -17.625 -10.586 1 97 71 HIS A N 1
ATOM 555 C CA . HIS A 1 71 ? 7.504 -17.781 -11.961 1 97 71 HIS A CA 1
ATOM 556 C C . HIS A 1 71 ? 6.68 -18.844 -12.688 1 97 71 HIS A C 1
ATOM 558 O O . HIS A 1 71 ? 6.352 -19.891 -12.109 1 97 71 HIS A O 1
ATOM 564 N N . GLU A 1 72 ? 6.449 -18.609 -13.969 1 94.88 72 GLU A N 1
ATOM 565 C CA . GLU A 1 72 ? 5.594 -19.469 -14.773 1 94.88 72 GLU A CA 1
ATOM 566 C C . GLU A 1 72 ? 6.102 -20.906 -14.773 1 94.88 72 GLU A C 1
ATOM 568 O O . GLU A 1 72 ? 5.309 -21.844 -14.781 1 94.88 72 GLU A O 1
ATOM 573 N N . LYS A 1 73 ? 7.375 -21.094 -14.703 1 93.44 73 LYS A N 1
ATOM 574 C CA . LYS A 1 73 ? 8.008 -22.406 -14.82 1 93.44 73 LYS A CA 1
ATOM 575 C C . LYS A 1 73 ? 7.664 -23.297 -13.617 1 93.44 73 LYS A C 1
ATOM 577 O O . LYS A 1 73 ? 7.785 -24.516 -13.68 1 93.44 73 LYS A O 1
ATOM 582 N N . ILE A 1 74 ? 7.297 -22.719 -12.539 1 94.12 74 ILE A N 1
ATOM 583 C CA . ILE A 1 74 ? 7.051 -23.531 -11.352 1 94.12 74 ILE A CA 1
ATOM 584 C C . ILE A 1 74 ? 5.605 -23.359 -10.898 1 94.12 74 ILE A C 1
ATOM 586 O O . ILE A 1 74 ? 5.238 -23.781 -9.797 1 94.12 74 ILE A O 1
ATOM 590 N N . ARG A 1 75 ? 4.781 -22.719 -11.656 1 92.56 75 ARG A N 1
ATOM 591 C CA . ARG A 1 75 ? 3.363 -22.594 -11.328 1 92.56 75 ARG A CA 1
ATOM 592 C C . ARG A 1 75 ? 2.67 -23.953 -11.383 1 92.56 75 ARG A C 1
ATOM 594 O O . ARG A 1 75 ? 3.166 -24.875 -12.023 1 92.56 75 ARG A O 1
ATOM 601 N N . GLY A 1 76 ? 1.621 -24.062 -10.656 1 90.44 76 GLY A N 1
ATOM 602 C CA . GLY A 1 76 ? 0.907 -25.328 -10.602 1 90.44 76 GLY A CA 1
ATOM 603 C C . GLY A 1 76 ? 1.483 -26.297 -9.586 1 90.44 76 GLY A C 1
ATOM 604 O O . GLY A 1 76 ? 0.919 -27.359 -9.344 1 90.44 76 GLY A O 1
ATOM 605 N N . GLY A 1 77 ? 2.547 -25.875 -8.984 1 91.81 77 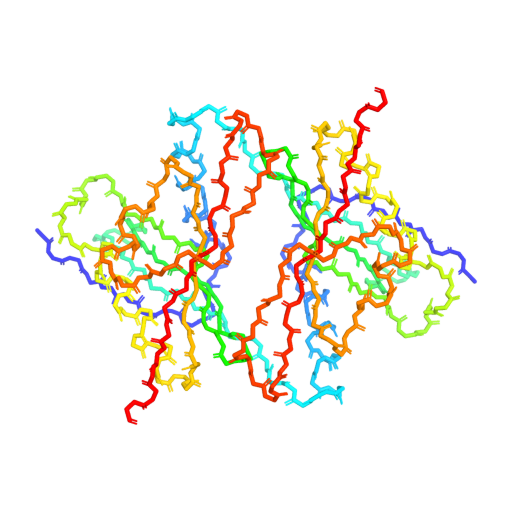GLY A N 1
ATOM 606 C CA . GLY A 1 77 ? 3.217 -26.703 -8 1 91.81 77 GLY A CA 1
ATOM 607 C C . GLY A 1 77 ? 2.779 -26.422 -6.578 1 91.81 77 GLY A C 1
ATOM 608 O O . GLY A 1 77 ? 3.297 -27.016 -5.633 1 91.81 77 GLY A O 1
ATOM 609 N N . GLY A 1 78 ? 1.898 -25.5 -6.406 1 95.75 78 GLY A N 1
ATOM 610 C CA . GLY A 1 78 ? 1.377 -25.219 -5.078 1 95.75 78 GLY A CA 1
ATOM 611 C C . GLY A 1 78 ? 2.172 -24.156 -4.34 1 95.75 78 GLY A C 1
ATOM 612 O O . GLY A 1 78 ? 1.888 -23.859 -3.178 1 95.75 78 GLY A O 1
ATOM 613 N N . TYR A 1 79 ? 3.098 -23.531 -5.008 1 97.31 79 TYR A N 1
ATOM 614 C CA . TYR A 1 79 ? 3.99 -22.578 -4.348 1 97.31 79 TYR A CA 1
ATOM 615 C C . TYR A 1 79 ? 3.232 -21.328 -3.902 1 97.31 79 TYR A C 1
ATOM 617 O O . TYR A 1 79 ? 3.535 -20.75 -2.857 1 97.31 79 TYR A O 1
ATOM 625 N N . GLY A 1 80 ? 2.232 -20.906 -4.719 1 97.75 80 GLY A N 1
ATOM 626 C CA . GLY A 1 80 ? 1.408 -19.781 -4.293 1 97.75 80 GLY A CA 1
ATOM 627 C C . GLY A 1 80 ? 0.7 -20.031 -2.975 1 97.75 80 GLY A C 1
ATOM 628 O O . GLY A 1 80 ? 0.735 -19.188 -2.076 1 97.75 80 GLY A O 1
ATOM 629 N N . THR A 1 81 ? 0.155 -21.188 -2.918 1 98.12 81 THR A N 1
ATOM 630 C CA . THR A 1 81 ? -0.543 -21.594 -1.705 1 98.12 81 THR A CA 1
ATOM 631 C C . THR A 1 81 ? 0.423 -21.688 -0.526 1 98.12 81 THR A C 1
ATOM 633 O O . THR A 1 81 ? 0.119 -21.203 0.566 1 98.12 81 THR A O 1
ATOM 636 N N . HIS A 1 82 ? 1.555 -22.234 -0.744 1 98.12 82 HIS A N 1
ATOM 637 C CA . HIS A 1 82 ? 2.557 -22.359 0.308 1 98.12 82 HIS A CA 1
ATOM 638 C C . HIS A 1 82 ? 3.012 -21 0.811 1 98.12 82 HIS A C 1
ATOM 640 O O . HIS A 1 82 ? 3.17 -20.797 2.016 1 98.12 82 HIS A O 1
ATOM 646 N N . LEU A 1 83 ? 3.25 -20.094 -0.109 1 98.62 83 LEU A N 1
ATOM 647 C CA . LEU A 1 83 ? 3.645 -18.734 0.258 1 98.62 83 LEU A CA 1
ATOM 648 C C . LEU A 1 83 ? 2.59 -18.094 1.147 1 98.62 83 LEU A C 1
ATOM 650 O O . LEU A 1 83 ? 2.918 -17.516 2.186 1 98.62 83 LEU A O 1
ATOM 654 N N . MET A 1 84 ? 1.303 -18.219 0.779 1 98.69 84 MET A N 1
ATOM 655 C CA . MET A 1 84 ? 0.22 -17.609 1.546 1 98.69 84 MET A CA 1
ATOM 656 C C . MET A 1 84 ? 0.084 -18.281 2.914 1 98.69 84 MET A C 1
ATOM 658 O O . MET A 1 84 ? -0.214 -17.609 3.904 1 98.69 84 MET A O 1
ATOM 662 N N . HIS A 1 85 ? 0.303 -19.547 2.979 1 98.56 85 HIS A N 1
ATOM 663 C CA . HIS A 1 85 ? 0.264 -20.234 4.266 1 98.56 85 HIS A CA 1
ATOM 664 C C . HIS A 1 85 ? 1.373 -19.734 5.188 1 98.56 85 HIS A C 1
ATOM 666 O O . HIS A 1 85 ? 1.161 -19.578 6.391 1 98.56 85 HIS A O 1
ATOM 672 N N . LYS A 1 86 ? 2.52 -19.531 4.621 1 98.69 86 LYS A N 1
ATOM 673 C CA . LYS A 1 86 ? 3.615 -18.969 5.41 1 98.69 86 LYS A CA 1
ATOM 674 C C . LYS A 1 86 ? 3.27 -17.578 5.926 1 98.69 86 LYS A C 1
ATOM 676 O O . LYS A 1 86 ? 3.545 -17.25 7.082 1 98.69 86 LYS A O 1
ATOM 681 N N . ALA A 1 87 ? 2.691 -16.766 5.094 1 98.62 87 ALA A N 1
ATOM 682 C CA . ALA A 1 87 ? 2.266 -15.43 5.508 1 98.62 87 ALA A CA 1
ATOM 683 C C . ALA A 1 87 ? 1.217 -15.508 6.613 1 98.62 87 ALA A C 1
ATOM 685 O O . ALA A 1 87 ? 1.257 -14.727 7.57 1 98.62 87 ALA A O 1
ATOM 686 N N . GLU A 1 88 ? 0.3 -16.406 6.492 1 98.5 88 GLU A N 1
ATOM 687 C CA . GLU A 1 88 ? -0.728 -16.594 7.512 1 98.5 88 GLU A CA 1
ATOM 688 C C . GLU A 1 88 ? -0.114 -17.031 8.844 1 98.5 88 GLU A C 1
ATOM 690 O O . GLU A 1 88 ? -0.515 -16.531 9.906 1 98.5 88 GLU A O 1
ATOM 695 N N . THR A 1 89 ? 0.758 -17.953 8.75 1 98.38 89 THR A N 1
ATOM 696 C CA . T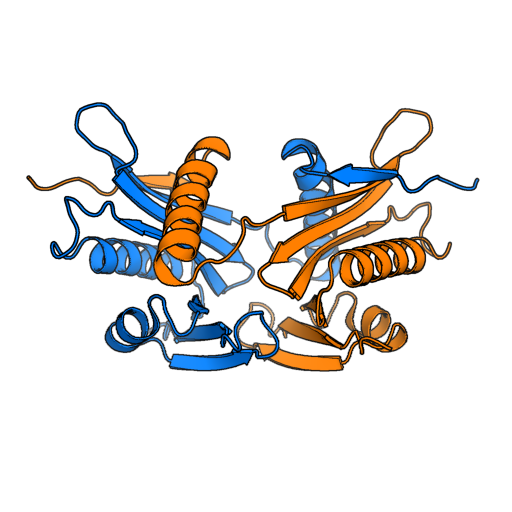HR A 1 89 ? 1.456 -18.391 9.961 1 98.38 89 THR A CA 1
ATOM 697 C C . THR A 1 89 ? 2.166 -17.203 10.625 1 98.38 89 THR A C 1
ATOM 699 O O . THR A 1 89 ? 2.064 -17.016 11.836 1 98.38 89 THR A O 1
ATOM 702 N N . LEU A 1 90 ? 2.865 -16.422 9.812 1 98.06 90 LEU A N 1
ATOM 703 C CA . LEU A 1 90 ? 3.527 -15.234 10.328 1 98.06 90 LEU A CA 1
ATOM 704 C C . LEU A 1 90 ? 2.523 -14.305 10.992 1 98.06 90 LEU A C 1
ATOM 706 O O . LEU A 1 90 ? 2.803 -13.742 12.055 1 98.06 90 LEU A O 1
ATOM 710 N N . ALA A 1 91 ? 1.394 -14.094 10.367 1 98 91 ALA A N 1
ATOM 711 C CA . ALA A 1 91 ? 0.349 -13.234 10.906 1 98 91 ALA A CA 1
ATOM 712 C C . ALA A 1 91 ? -0.096 -13.711 12.289 1 98 91 ALA A C 1
ATOM 714 O O . ALA A 1 91 ? -0.201 -12.914 13.227 1 98 91 ALA A O 1
ATOM 715 N N . LYS A 1 92 ? -0.315 -14.977 12.422 1 97.62 92 LYS A N 1
ATOM 716 C CA . LYS A 1 92 ? -0.738 -15.562 13.688 1 97.62 92 LYS A CA 1
ATOM 717 C C . LYS A 1 92 ? 0.34 -15.398 14.758 1 97.62 92 LYS A C 1
ATOM 719 O O . LYS A 1 92 ? 0.047 -14.992 15.883 1 97.62 92 LYS A O 1
ATOM 724 N N . GLU A 1 93 ? 1.521 -15.664 14.375 1 96.56 93 GLU A N 1
ATOM 725 C CA . GLU A 1 93 ? 2.643 -15.547 15.305 1 96.56 93 GLU A CA 1
ATOM 726 C C . GLU A 1 93 ? 2.832 -14.102 15.758 1 96.56 93 GLU A C 1
ATOM 728 O O . GLU A 1 93 ? 3.305 -13.852 16.859 1 96.56 93 GLU A O 1
ATOM 733 N N . SER A 1 94 ? 2.426 -13.195 14.875 1 95 94 SER A N 1
ATOM 734 C CA . SER A 1 94 ? 2.559 -11.773 15.164 1 95 94 SER A CA 1
ATOM 735 C C . SER A 1 94 ? 1.312 -11.234 15.859 1 95 94 SER A C 1
ATOM 737 O O . SER A 1 94 ? 1.148 -10.016 15.992 1 95 94 SER A O 1
ATOM 739 N N . HIS A 1 95 ? 0.383 -12.102 16.156 1 94.56 95 HIS A N 1
ATOM 740 C CA . HIS A 1 95 ? -0.836 -11.773 16.891 1 94.56 95 HIS A CA 1
ATOM 741 C C . HIS A 1 95 ? -1.716 -10.82 16.094 1 94.56 95 HIS A C 1
ATOM 743 O O . HIS A 1 95 ? -2.326 -9.906 16.656 1 94.56 95 HIS A O 1
ATOM 749 N N . CYS A 1 96 ? -1.671 -10.992 14.844 1 96.94 96 CYS A N 1
ATOM 750 C CA . CYS A 1 96 ? -2.592 -10.258 13.984 1 96.94 96 CYS A CA 1
ATOM 751 C C . CYS A 1 96 ? -4 -10.836 14.078 1 96.94 96 CYS A C 1
ATOM 753 O O . CYS A 1 96 ? -4.172 -12.039 14.273 1 96.94 96 CYS A O 1
ATOM 755 N N . ASN A 1 97 ? -4.953 -9.922 13.875 1 97.44 97 ASN A N 1
ATOM 756 C CA . ASN A 1 97 ? -6.352 -10.336 13.891 1 97.44 97 ASN A CA 1
ATOM 757 C C . ASN A 1 97 ? -6.809 -10.82 12.523 1 97.44 97 ASN A C 1
ATOM 759 O O . ASN A 1 97 ? -7.781 -11.562 12.414 1 97.44 97 ASN A O 1
ATOM 763 N N . PHE A 1 98 ? -6.098 -10.336 11.508 1 98.38 98 PHE A N 1
ATOM 764 C CA . PHE A 1 98 ? -6.5 -10.688 10.148 1 98.38 98 PHE A CA 1
ATOM 765 C C . PHE A 1 98 ? -5.32 -10.57 9.195 1 98.38 98 PHE A C 1
ATOM 767 O O . PHE A 1 98 ? -4.273 -10.031 9.547 1 98.38 98 PHE A O 1
ATOM 774 N N . ILE A 1 99 ? -5.453 -11.203 8.055 1 98.75 99 ILE A N 1
ATOM 775 C CA . ILE A 1 99 ? -4.582 -11.031 6.902 1 98.75 99 ILE A CA 1
ATOM 776 C C . ILE A 1 99 ? -5.398 -10.547 5.707 1 98.75 99 ILE A C 1
ATOM 778 O O . ILE A 1 99 ? -6.523 -11 5.492 1 98.75 99 ILE A O 1
ATOM 782 N N . ALA A 1 100 ? -4.879 -9.539 5.016 1 98.81 100 ALA A N 1
ATOM 783 C CA . ALA A 1 100 ? -5.602 -8.945 3.891 1 98.81 100 ALA A CA 1
ATOM 784 C C . ALA A 1 100 ? -4.738 -8.938 2.629 1 98.81 100 ALA A C 1
ATOM 786 O O . ALA A 1 100 ? -3.51 -8.945 2.711 1 98.81 100 ALA A O 1
ATOM 787 N N . VAL A 1 101 ? -5.391 -9.016 1.479 1 98.81 101 VAL A N 1
ATOM 788 C CA . VAL A 1 101 ? -4.785 -8.938 0.153 1 98.81 101 VAL A CA 1
ATOM 789 C C . VAL A 1 101 ? -5.684 -8.125 -0.777 1 98.81 101 VAL A C 1
ATOM 791 O O . VAL A 1 101 ? -6.859 -7.906 -0.479 1 98.81 101 VAL A O 1
ATOM 794 N N . ASN A 1 102 ? -5.105 -7.617 -1.82 1 98.44 102 ASN A N 1
ATOM 795 C CA . ASN A 1 102 ? -5.848 -6.996 -2.91 1 98.44 102 ASN A CA 1
ATOM 796 C C . ASN A 1 102 ? -5.543 -7.66 -4.25 1 98.44 102 ASN A C 1
ATOM 798 O O . ASN A 1 102 ? -4.457 -8.211 -4.441 1 98.44 102 ASN A O 1
ATOM 802 N N . THR A 1 103 ? -6.512 -7.699 -5.086 1 98.19 103 THR A N 1
ATOM 803 C CA . THR A 1 103 ? -6.316 -8.266 -6.418 1 98.19 103 THR A CA 1
ATOM 804 C C . THR A 1 103 ? -7.32 -7.676 -7.402 1 98.19 103 THR A C 1
ATOM 806 O O . THR A 1 103 ? -8.445 -7.344 -7.027 1 98.19 103 THR A O 1
ATOM 809 N N . PHE A 1 104 ? -6.914 -7.535 -8.586 1 97.12 104 PHE A N 1
ATOM 810 C CA . PHE A 1 104 ? -7.855 -7.125 -9.617 1 97.12 104 PHE A CA 1
ATOM 811 C C . PHE A 1 104 ? -8.719 -8.297 -10.07 1 97.12 104 PHE A C 1
ATOM 813 O O . PHE A 1 104 ? -8.406 -9.453 -9.773 1 97.12 104 PHE A O 1
ATOM 820 N N . ASP A 1 105 ? -9.805 -8.023 -10.836 1 97.19 105 ASP A N 1
ATOM 821 C CA . ASP A 1 105 ? -10.766 -9.016 -11.305 1 97.19 105 ASP A CA 1
ATOM 822 C C . ASP A 1 105 ? -10.109 -9.984 -12.297 1 97.19 105 ASP A C 1
ATOM 824 O O . ASP A 1 105 ? -10.57 -11.109 -12.461 1 97.19 105 ASP A O 1
ATOM 828 N N . TRP A 1 106 ? -9.047 -9.625 -12.898 1 94.75 106 TRP A N 1
ATOM 829 C CA . TRP A 1 106 ? -8.391 -10.43 -13.914 1 94.75 106 TRP A CA 1
ATOM 830 C C . TRP A 1 106 ? -7.137 -11.094 -13.359 1 94.75 106 TRP A C 1
ATOM 832 O O . TRP A 1 106 ? -6.348 -11.68 -14.109 1 94.75 106 TRP A O 1
ATOM 842 N N . GLU A 1 107 ? -6.922 -11.023 -12.039 1 94.75 107 GLU A N 1
ATOM 843 C CA . GLU A 1 107 ? -5.746 -11.594 -11.391 1 94.75 107 GLU A CA 1
ATOM 844 C C . GLU A 1 107 ? -6.113 -12.836 -10.586 1 94.75 107 GLU A C 1
ATOM 846 O O . GLU A 1 107 ? -6.469 -13.867 -11.156 1 94.75 107 GLU A O 1
ATOM 851 N N . ALA A 1 108 ? -6.031 -12.727 -9.273 1 95.12 108 ALA A N 1
ATOM 852 C CA . ALA A 1 108 ? -5.941 -13.914 -8.422 1 95.12 108 ALA A CA 1
ATOM 853 C C . ALA A 1 108 ? -7.152 -14.016 -7.504 1 95.12 108 ALA A C 1
ATOM 855 O O . ALA A 1 108 ? -7.059 -14.57 -6.406 1 95.12 108 ALA A O 1
ATOM 856 N N . LEU A 1 109 ? -8.344 -13.523 -7.91 1 97.56 109 LEU A N 1
ATOM 857 C CA . LEU A 1 109 ? -9.539 -13.516 -7.07 1 97.56 109 LEU A CA 1
ATOM 858 C C . LEU A 1 109 ? -9.93 -14.938 -6.668 1 97.56 109 LEU A C 1
ATOM 860 O O . LEU A 1 109 ? -10.133 -15.211 -5.48 1 97.56 109 LEU A O 1
ATOM 864 N N . GLY A 1 110 ? -10.031 -15.82 -7.652 1 97.56 110 GLY A N 1
ATOM 865 C CA . GLY A 1 110 ? -10.391 -17.203 -7.375 1 97.56 110 GLY A CA 1
ATOM 866 C C . GLY A 1 110 ? -9.398 -17.906 -6.461 1 97.56 110 GLY A C 1
ATOM 867 O O . GLY A 1 110 ? -9.789 -18.672 -5.586 1 97.56 110 GLY A O 1
ATOM 868 N N . PHE A 1 111 ? -8.148 -17.625 -6.652 1 97.69 111 PHE A N 1
ATOM 869 C CA . PHE A 1 111 ? -7.074 -18.172 -5.832 1 97.69 111 PHE A CA 1
ATOM 870 C C . PHE A 1 111 ? -7.281 -17.828 -4.363 1 97.69 111 PHE A C 1
ATOM 872 O O . PHE A 1 111 ? -7.238 -18.703 -3.498 1 97.69 111 PHE A O 1
ATOM 879 N N . TYR A 1 112 ? -7.547 -16.578 -4.027 1 98.56 112 TYR A N 1
ATOM 880 C CA . TYR A 1 112 ? -7.695 -16.109 -2.654 1 98.56 112 TYR A CA 1
ATOM 881 C C . TYR A 1 112 ? -8.977 -16.641 -2.027 1 98.56 112 TYR A C 1
ATOM 883 O O . TYR A 1 112 ? -8.992 -17.016 -0.849 1 98.56 112 TYR A O 1
ATOM 891 N N . LYS A 1 113 ? -10.023 -16.688 -2.799 1 98.62 113 LYS A N 1
ATOM 892 C CA . LYS A 1 113 ? -11.273 -17.25 -2.283 1 98.62 113 LYS A CA 1
ATOM 893 C C . LYS A 1 113 ? -11.109 -18.703 -1.878 1 98.62 113 LYS A C 1
ATOM 895 O O . LYS A 1 113 ? -11.633 -19.141 -0.848 1 98.62 113 LYS A O 1
ATOM 900 N N . LYS A 1 114 ? -10.367 -19.453 -2.65 1 97.94 114 LYS A N 1
ATOM 901 C CA . LYS A 1 114 ? -10.094 -20.859 -2.346 1 97.94 114 LYS A CA 1
ATOM 902 C C . LYS A 1 114 ? -9.305 -21 -1.048 1 97.94 114 LYS A C 1
ATOM 904 O O . LYS A 1 114 ? -9.43 -22 -0.347 1 97.94 114 LYS A O 1
ATOM 909 N N . LEU A 1 115 ? -8.547 -20.031 -0.744 1 97.94 115 LEU A N 1
ATOM 910 C CA . LEU A 1 115 ? -7.715 -20.062 0.458 1 97.94 115 LEU A CA 1
ATOM 911 C C . LEU A 1 115 ? -8.492 -19.547 1.666 1 97.94 115 LEU A C 1
ATOM 913 O O . LEU A 1 115 ? -7.953 -19.469 2.77 1 97.94 115 LEU A O 1
ATOM 917 N N . GLY A 1 116 ? -9.711 -19.078 1.525 1 98.06 116 GLY A N 1
ATOM 918 C CA . GLY A 1 116 ? -10.555 -18.719 2.65 1 98.06 116 GLY A CA 1
ATOM 919 C C . GLY A 1 116 ? -10.68 -17.219 2.838 1 98.06 116 GLY A C 1
ATOM 920 O O . GLY A 1 116 ? -11.234 -16.75 3.84 1 98.06 116 GLY A O 1
ATOM 921 N N . TYR A 1 117 ? -10.211 -16.5 1.852 1 98.69 117 TYR A N 1
ATOM 922 C CA . TYR A 1 117 ? -10.398 -15.055 1.904 1 98.69 117 TYR A CA 1
ATOM 923 C C . TYR A 1 117 ? -11.773 -14.664 1.384 1 98.69 117 TYR A C 1
ATOM 925 O O . TYR A 1 117 ? -12.312 -15.312 0.48 1 98.69 117 TYR A O 1
ATOM 933 N N . TYR A 1 118 ? -12.297 -13.555 1.932 1 98.75 118 TYR A N 1
ATOM 934 C CA . TYR A 1 118 ? -13.555 -13.016 1.435 1 98.75 118 TYR A CA 1
ATOM 935 C C . TYR A 1 118 ? -13.406 -11.555 1.028 1 98.75 118 TYR A C 1
ATOM 937 O O . TYR A 1 118 ? -12.523 -10.859 1.521 1 98.75 118 TYR A O 1
ATOM 945 N N . VAL A 1 119 ? -14.281 -11.094 0.126 1 98.75 119 VAL A N 1
ATOM 946 C CA . VAL A 1 119 ? -14.258 -9.711 -0.348 1 98.75 119 VAL A CA 1
ATOM 947 C C . VAL A 1 119 ? -14.906 -8.797 0.686 1 98.75 119 VAL A C 1
ATOM 949 O O . VAL A 1 119 ? -16.078 -8.953 1.011 1 98.75 119 VAL A O 1
ATOM 952 N N . GLU A 1 120 ? -14.133 -7.855 1.165 1 98.44 120 GLU A N 1
ATOM 953 C CA . GLU A 1 120 ? -14.719 -6.895 2.092 1 98.44 120 GLU A CA 1
ATOM 954 C C . GLU A 1 120 ? -15.102 -5.602 1.375 1 98.44 120 GLU A C 1
ATOM 956 O O . GLU A 1 120 ? -15.938 -4.836 1.865 1 98.44 120 GLU A O 1
ATOM 961 N N . PHE A 1 121 ? -14.477 -5.367 0.287 1 98.5 121 PHE A N 1
ATOM 962 C CA . PHE A 1 121 ? -14.703 -4.125 -0.439 1 98.5 121 PHE A CA 1
ATOM 963 C C . PHE A 1 121 ? -14.289 -4.266 -1.899 1 98.5 121 PHE A C 1
ATOM 965 O O . PHE A 1 121 ? -13.336 -4.984 -2.213 1 98.5 121 PHE A O 1
ATOM 972 N N . GLU A 1 122 ? -15.102 -3.738 -2.83 1 98.56 122 GLU A N 1
ATOM 973 C CA . GLU A 1 122 ? -14.773 -3.633 -4.25 1 98.56 122 GLU A CA 1
ATOM 974 C C . GLU A 1 122 ? -14.609 -2.174 -4.672 1 98.56 122 GLU A C 1
ATOM 976 O O . GLU A 1 122 ? -15.5 -1.351 -4.43 1 98.56 122 GLU A O 1
ATOM 981 N N . ARG A 1 123 ? -13.508 -1.839 -5.266 1 98.5 123 ARG A N 1
ATOM 982 C CA . ARG A 1 123 ? -13.289 -0.501 -5.805 1 98.5 123 ARG A CA 1
ATOM 983 C C . ARG A 1 123 ? -13.375 -0.507 -7.328 1 98.5 123 ARG A C 1
ATOM 985 O O . ARG A 1 123 ? -12.742 -1.337 -7.988 1 98.5 123 ARG A O 1
ATOM 992 N N . LYS A 1 124 ? -14.148 0.401 -7.801 1 97.75 124 LYS A N 1
ATOM 993 C CA . LYS A 1 124 ? -14.312 0.577 -9.242 1 97.75 124 LYS A CA 1
ATOM 994 C C . LYS A 1 124 ? -13.734 1.912 -9.703 1 97.75 124 LYS A C 1
ATOM 996 O O . LYS A 1 124 ? -13.312 2.729 -8.883 1 97.75 124 LYS A O 1
ATOM 1001 N N . GLY A 1 125 ? -13.656 2.096 -11.055 1 96 125 GLY A N 1
ATOM 1002 C CA . GLY A 1 125 ? -13.195 3.359 -11.602 1 96 125 GLY A CA 1
ATOM 1003 C C . GLY A 1 125 ? -11.828 3.26 -12.25 1 96 125 GLY A C 1
ATOM 1004 O O . GLY A 1 125 ? -11.32 4.242 -12.797 1 96 125 GLY A O 1
ATOM 1005 N N . PHE A 1 126 ? -11.242 2.076 -12.219 1 96.12 126 PHE A N 1
ATOM 1006 C CA . PHE A 1 126 ? -9.953 1.874 -12.852 1 96.12 126 PHE A CA 1
ATOM 1007 C C . PHE A 1 126 ? -10.102 1.741 -14.359 1 96.12 126 PHE A C 1
ATOM 1009 O O . PHE A 1 126 ? -11.219 1.582 -14.867 1 96.12 126 PHE A O 1
ATOM 1016 N N . ASN A 1 127 ? -8.953 1.943 -15.008 1 94.69 127 ASN A N 1
ATOM 1017 C CA . ASN A 1 127 ? -8.953 1.746 -16.453 1 94.69 127 ASN A CA 1
ATOM 1018 C C . ASN A 1 127 ? -9.5 0.374 -16.828 1 94.69 127 ASN A C 1
ATOM 1020 O O . ASN A 1 127 ? -9.43 -0.567 -16.047 1 94.69 127 ASN A O 1
ATOM 1024 N N . LYS A 1 128 ? -10.078 0.282 -18.062 1 94.25 128 LYS A N 1
ATOM 1025 C CA . LYS A 1 128 ? -10.609 -0.949 -18.641 1 94.25 128 LYS A CA 1
ATOM 1026 C C . LYS A 1 128 ? -11.711 -1.539 -17.766 1 94.25 128 LYS A C 1
ATOM 1028 O O . LYS A 1 128 ? -11.867 -2.76 -17.688 1 94.25 128 LYS A O 1
ATOM 1033 N N . ASN A 1 129 ? -12.352 -0.716 -17.047 1 95.19 129 ASN A N 1
ATOM 1034 C CA . ASN A 1 129 ? -13.469 -1.091 -16.188 1 95.19 129 ASN A CA 1
ATOM 1035 C C . ASN A 1 129 ? -13.086 -2.188 -15.203 1 95.19 129 ASN A C 1
ATOM 1037 O O . ASN A 1 129 ? -13.883 -3.08 -14.914 1 95.19 129 ASN A O 1
ATOM 1041 N N . SER A 1 130 ? -11.906 -2.166 -14.805 1 96.38 130 SER A N 1
ATOM 1042 C CA . SER A 1 130 ? -11.398 -3.17 -13.875 1 96.38 130 SER A CA 1
ATOM 1043 C C . SER A 1 130 ? -11.93 -2.938 -12.469 1 96.38 130 SER A C 1
ATOM 1045 O O . SER A 1 130 ? -12.234 -1.802 -12.094 1 96.38 130 SER A O 1
ATOM 1047 N N . ILE A 1 131 ? -12.094 -4.023 -11.781 1 97.94 131 ILE A N 1
ATOM 1048 C CA . ILE A 1 131 ? -12.516 -3.98 -10.383 1 97.94 131 ILE A CA 1
ATOM 1049 C C . ILE A 1 131 ? -11.375 -4.438 -9.484 1 97.94 131 ILE A C 1
ATOM 1051 O O . ILE A 1 131 ? -10.719 -5.449 -9.758 1 97.94 131 ILE A O 1
ATOM 1055 N N . TYR A 1 132 ? -11.055 -3.584 -8.531 1 98.19 132 TYR A N 1
ATOM 1056 C CA . TYR A 1 132 ? -10.039 -3.889 -7.535 1 98.19 132 TYR A CA 1
ATOM 1057 C C . TYR A 1 132 ? -10.672 -4.422 -6.254 1 98.19 132 TYR A C 1
ATOM 1059 O O . TYR A 1 132 ? -11.406 -3.701 -5.57 1 98.19 132 TYR A O 1
ATOM 1067 N N . TYR A 1 133 ? -10.398 -5.688 -5.926 1 98.75 133 TYR A N 1
ATOM 1068 C CA . TYR A 1 133 ? -11 -6.355 -4.777 1 98.75 133 TYR A CA 1
ATOM 1069 C C . TYR A 1 133 ? -10.094 -6.254 -3.553 1 98.75 133 TYR A C 1
ATOM 1071 O O . TYR A 1 133 ? -8.891 -6.516 -3.639 1 98.75 133 TYR A O 1
ATOM 1079 N N . PHE A 1 134 ? -10.672 -5.844 -2.449 1 98.81 134 PHE A N 1
ATOM 1080 C CA . PHE A 1 134 ? -10.055 -5.926 -1.13 1 98.81 134 PHE A CA 1
ATOM 1081 C C . PHE A 1 134 ? -10.523 -7.168 -0.387 1 98.81 134 PHE A C 1
ATOM 1083 O O . PHE A 1 134 ? -11.719 -7.305 -0.091 1 98.81 134 PHE A O 1
ATOM 1090 N N . LEU A 1 135 ? -9.586 -8.094 -0.128 1 98.88 135 LEU A N 1
ATOM 1091 C CA . LEU A 1 135 ? -9.953 -9.367 0.491 1 98.88 135 LEU A CA 1
ATOM 1092 C C . LEU A 1 135 ? -9.328 -9.492 1.876 1 98.88 135 LEU A C 1
ATOM 1094 O O . LEU A 1 135 ? -8.242 -8.953 2.127 1 98.88 135 LEU A O 1
ATOM 1098 N N . ARG A 1 136 ? -9.992 -10.258 2.658 1 98.56 136 ARG A N 1
ATOM 1099 C CA . ARG A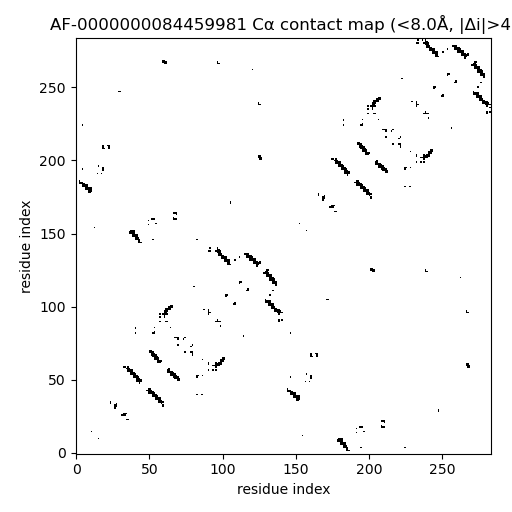 1 136 ? -9.57 -10.438 4.043 1 98.56 136 ARG A CA 1
ATOM 1100 C C . ARG A 1 136 ? -9.82 -11.875 4.504 1 98.56 136 ARG A C 1
ATOM 1102 O O . ARG A 1 136 ? -10.719 -12.547 4 1 98.56 136 ARG A O 1
ATOM 1109 N N . LYS A 1 137 ? -9.031 -12.367 5.316 1 98.56 137 LYS A N 1
ATOM 1110 C CA . LYS A 1 137 ? -9.211 -13.594 6.094 1 98.56 137 LYS A CA 1
ATOM 1111 C C . LYS A 1 137 ? -9.008 -13.336 7.582 1 98.56 137 LYS A C 1
ATOM 1113 O O . LYS A 1 137 ? -7.957 -12.828 7.992 1 98.56 137 LYS A O 1
ATOM 1118 N N . ASP A 1 138 ? -10.031 -13.602 8.398 1 98 138 ASP A N 1
ATOM 1119 C CA . ASP A 1 138 ? -9.93 -13.422 9.844 1 98 138 ASP A CA 1
ATOM 1120 C C . ASP A 1 138 ? -9.156 -14.578 10.484 1 98 138 ASP A C 1
ATOM 1122 O O . ASP A 1 138 ? -9.336 -15.734 10.102 1 98 138 ASP A O 1
ATOM 1126 N N . LEU A 1 139 ? -8.203 -14.195 11.32 1 95.69 139 LEU A N 1
ATOM 1127 C CA . LEU A 1 139 ? -7.336 -15.195 11.93 1 95.69 139 LEU A CA 1
ATOM 1128 C C . LEU A 1 139 ? -7.789 -15.516 13.352 1 95.69 139 LEU A C 1
ATOM 1130 O O . LEU A 1 139 ? -7.211 -16.375 14.008 1 95.69 139 LEU A O 1
ATOM 1134 N N . ASN A 1 140 ? -9.062 -15.922 13.609 1 77.06 140 ASN A N 1
ATOM 1135 C CA . ASN A 1 140 ? -9.562 -16.25 14.938 1 77.06 140 ASN A CA 1
ATOM 1136 C C . ASN A 1 140 ? -8.445 -16.734 15.859 1 77.06 140 ASN A C 1
ATOM 1138 O O . ASN A 1 140 ? -7.609 -17.547 15.453 1 77.06 140 ASN A O 1
ATOM 1142 N N . ARG A 1 141 ? -8.062 -15.93 16.859 1 58.38 141 ARG A N 1
ATOM 1143 C CA . ARG A 1 141 ? -7.215 -16.516 17.891 1 58.38 141 ARG A CA 1
ATOM 1144 C C . ARG A 1 141 ? -7.898 -17.719 18.531 1 58.38 141 ARG A C 1
ATOM 1146 O O . ARG A 1 141 ? -9.078 -17.656 18.875 1 58.38 141 ARG A O 1
ATOM 1153 N N . GLY A 1 142 ? -7.699 -18.938 17.922 1 39.78 142 GLY A N 1
ATOM 1154 C CA . GLY A 1 142 ? -8.156 -20.047 18.75 1 39.78 142 GLY A CA 1
ATOM 1155 C C . GLY A 1 142 ? -7.98 -19.781 20.234 1 39.78 142 GLY A C 1
ATOM 1156 O O . GLY A 1 142 ? -7.164 -18.953 20.641 1 39.78 142 GLY A O 1
ATOM 1157 N N . MET B 1 1 ? 11.625 -30.484 -8.891 1 66.56 1 MET B N 1
ATOM 1158 C CA . MET B 1 1 ? 12.578 -29.812 -8.016 1 66.56 1 MET B CA 1
ATOM 1159 C C . MET B 1 1 ? 11.852 -28.984 -6.961 1 66.56 1 MET B C 1
ATOM 1161 O O . MET B 1 1 ? 10.852 -28.312 -7.266 1 66.56 1 MET B O 1
ATOM 1165 N N . ASN B 1 2 ? 12.047 -29.281 -5.648 1 85.19 2 ASN B N 1
ATOM 1166 C CA . ASN B 1 2 ? 11.375 -28.625 -4.523 1 85.19 2 ASN B CA 1
ATOM 1167 C C . ASN B 1 2 ? 12.141 -27.391 -4.055 1 85.19 2 ASN B C 1
ATOM 1169 O O . ASN B 1 2 ? 13.32 -27.484 -3.699 1 85.19 2 ASN B O 1
ATOM 1173 N N . TYR B 1 3 ? 11.734 -26.234 -4.336 1 91.81 3 TYR B N 1
ATOM 1174 C CA . TYR B 1 3 ? 12.383 -25 -3.898 1 91.81 3 TYR B CA 1
ATOM 1175 C C . TYR B 1 3 ? 11.977 -24.656 -2.471 1 91.81 3 TYR B C 1
ATOM 1177 O O . TYR B 1 3 ? 10.836 -24.891 -2.064 1 91.81 3 TYR B O 1
ATOM 1185 N N . GLN B 1 4 ? 12.969 -24.109 -1.799 1 94.19 4 GLN B N 1
ATOM 1186 C CA . GLN B 1 4 ? 12.695 -23.672 -0.432 1 94.19 4 GLN B CA 1
ATOM 1187 C C . GLN B 1 4 ? 12.109 -22.266 -0.404 1 94.19 4 GLN B C 1
ATOM 1189 O O . GLN B 1 4 ? 12.445 -21.438 -1.251 1 94.19 4 GLN B O 1
ATOM 1194 N N . ILE B 1 5 ? 11.273 -22.047 0.553 1 97.06 5 ILE B N 1
ATOM 1195 C CA . ILE B 1 5 ? 10.742 -20.719 0.824 1 97.06 5 ILE B CA 1
ATOM 1196 C C . ILE B 1 5 ? 11.453 -20.125 2.031 1 97.06 5 ILE B C 1
ATOM 1198 O O . ILE B 1 5 ? 11.406 -20.672 3.131 1 97.06 5 ILE B O 1
ATOM 1202 N N . ILE B 1 6 ? 12.102 -19 1.827 1 97.31 6 ILE B N 1
ATOM 1203 C CA . ILE B 1 6 ? 12.938 -18.422 2.867 1 97.31 6 ILE B CA 1
ATOM 1204 C C . ILE B 1 6 ? 12.336 -17.109 3.346 1 97.31 6 ILE B C 1
ATOM 1206 O O . ILE B 1 6 ? 11.977 -16.25 2.533 1 97.31 6 ILE B O 1
ATOM 1210 N N . TYR B 1 7 ? 12.227 -16.938 4.652 1 98.12 7 TYR B N 1
ATOM 1211 C CA . TYR B 1 7 ? 11.727 -15.727 5.293 1 98.12 7 TYR B CA 1
ATOM 1212 C C . TYR B 1 7 ? 12.805 -14.648 5.332 1 98.12 7 TYR B C 1
ATOM 1214 O O . TYR B 1 7 ? 13.945 -14.922 5.691 1 98.12 7 TYR B O 1
ATOM 1222 N N . GLU B 1 8 ? 12.453 -13.516 4.902 1 96.75 8 GLU B N 1
ATOM 1223 C CA . GLU B 1 8 ? 13.352 -12.359 5 1 96.75 8 GLU B CA 1
ATOM 1224 C C . GLU B 1 8 ? 12.656 -11.18 5.672 1 96.75 8 GLU B C 1
ATOM 1226 O O . GLU B 1 8 ? 11.867 -10.477 5.035 1 96.75 8 GLU B O 1
ATOM 1231 N N . PRO B 1 9 ? 13.008 -10.891 6.941 1 95.38 9 PRO B N 1
ATOM 1232 C CA . PRO B 1 9 ? 12.508 -9.656 7.559 1 95.38 9 PRO B CA 1
ATOM 1233 C C . PRO B 1 9 ? 13.172 -8.398 6.988 1 95.38 9 PRO B C 1
ATOM 1235 O O . PRO B 1 9 ? 14.359 -8.414 6.672 1 95.38 9 PRO B O 1
ATOM 1238 N N . ASN B 1 10 ? 12.461 -7.363 6.797 1 93.38 10 ASN B N 1
ATOM 1239 C CA . ASN B 1 10 ? 12.953 -6.102 6.254 1 93.38 10 ASN B CA 1
ATOM 1240 C C . ASN B 1 10 ? 13.703 -6.312 4.941 1 93.38 10 ASN B C 1
ATOM 1242 O O . ASN B 1 10 ? 14.883 -5.977 4.836 1 93.38 10 ASN B O 1
ATOM 1246 N N . PRO B 1 11 ? 12.992 -6.887 3.977 1 95.69 11 PRO B N 1
ATOM 1247 C CA . PRO B 1 11 ? 13.633 -7.23 2.705 1 95.69 11 PRO B CA 1
ATOM 1248 C C . PRO B 1 11 ? 14.227 -6.016 1.996 1 95.69 11 PRO B C 1
ATOM 1250 O O . PRO B 1 11 ? 13.758 -4.891 2.193 1 95.69 11 PRO B O 1
ATOM 1253 N N . LYS B 1 12 ? 15.258 -6.359 1.154 1 94.31 12 LYS B N 1
ATOM 1254 C CA . LYS B 1 12 ? 15.844 -5.305 0.326 1 94.31 12 LYS B CA 1
ATOM 1255 C C . LYS B 1 12 ? 14.836 -4.793 -0.699 1 94.31 12 LYS B C 1
ATOM 1257 O O . LYS B 1 12 ? 14.086 -5.574 -1.288 1 94.31 12 LYS B O 1
ATOM 1262 N N . SER B 1 13 ? 14.836 -3.443 -0.892 1 92.81 13 SER B N 1
ATOM 1263 C CA . SER B 1 13 ? 13.93 -2.82 -1.85 1 92.81 13 SER B CA 1
ATOM 1264 C C . SER B 1 13 ? 14.117 -3.4 -3.248 1 92.81 13 SER B C 1
ATOM 1266 O O . SER B 1 13 ? 13.148 -3.57 -3.99 1 92.81 13 SER B O 1
ATOM 1268 N N . GLU B 1 14 ? 15.312 -3.688 -3.6 1 94.12 14 GLU B N 1
ATOM 1269 C CA . GLU B 1 14 ? 15.602 -4.223 -4.926 1 94.12 14 GLU B CA 1
ATOM 1270 C C . GLU B 1 14 ? 14.953 -5.59 -5.125 1 94.12 14 GLU B C 1
ATOM 1272 O O . GLU B 1 14 ? 14.516 -5.918 -6.23 1 94.12 14 GLU B O 1
ATOM 1277 N N . ASP B 1 15 ? 14.953 -6.398 -4.094 1 96.94 15 ASP B N 1
ATOM 1278 C CA . ASP B 1 15 ? 14.32 -7.711 -4.172 1 96.94 15 ASP B CA 1
ATOM 1279 C C . ASP B 1 15 ? 12.805 -7.582 -4.301 1 96.94 15 ASP B C 1
ATOM 1281 O O . ASP B 1 15 ? 12.18 -8.305 -5.074 1 96.94 15 ASP B O 1
ATOM 1285 N N . ILE B 1 16 ? 12.25 -6.656 -3.557 1 96.44 16 ILE B N 1
ATOM 1286 C CA . ILE B 1 16 ? 10.812 -6.406 -3.648 1 96.44 16 ILE B CA 1
ATOM 1287 C C . ILE B 1 16 ? 10.461 -5.91 -5.051 1 96.44 16 ILE B C 1
ATOM 1289 O O . ILE B 1 16 ? 9.422 -6.273 -5.602 1 96.44 16 ILE B O 1
ATOM 1293 N N . GLN B 1 17 ? 11.352 -5.121 -5.586 1 94.19 17 GLN B N 1
ATOM 1294 C CA . GLN B 1 17 ? 11.125 -4.586 -6.926 1 94.19 17 GLN B CA 1
ATOM 1295 C C . GLN B 1 17 ? 11.047 -5.703 -7.961 1 94.19 17 GLN B C 1
ATOM 1297 O O . GLN B 1 17 ? 10.297 -5.602 -8.938 1 94.19 17 GLN B O 1
ATOM 1302 N N . ILE B 1 18 ? 11.805 -6.758 -7.758 1 96.94 18 ILE B N 1
ATOM 1303 C CA . ILE B 1 18 ? 11.75 -7.902 -8.656 1 96.94 18 ILE B CA 1
ATOM 1304 C C . ILE B 1 18 ? 10.328 -8.469 -8.688 1 96.94 18 ILE B C 1
ATOM 1306 O O . ILE B 1 18 ? 9.797 -8.766 -9.758 1 96.94 18 ILE B O 1
ATOM 1310 N N . LEU B 1 19 ? 9.695 -8.633 -7.523 1 97.38 19 LEU B N 1
ATOM 1311 C CA . LEU B 1 19 ? 8.32 -9.102 -7.457 1 97.38 19 LEU B CA 1
ATOM 1312 C C . LEU B 1 19 ? 7.375 -8.125 -8.148 1 97.38 19 LEU B C 1
ATOM 1314 O O . LEU B 1 19 ? 6.527 -8.531 -8.945 1 97.38 19 LEU B O 1
ATOM 1318 N N . ASN B 1 20 ? 7.531 -6.875 -7.805 1 95.56 20 ASN B N 1
ATOM 1319 C CA . ASN B 1 20 ? 6.691 -5.844 -8.398 1 95.56 20 ASN B CA 1
ATOM 1320 C C . ASN B 1 20 ? 6.793 -5.844 -9.922 1 95.56 20 ASN B C 1
ATOM 1322 O O . ASN B 1 20 ? 5.777 -5.766 -10.617 1 95.56 20 ASN B O 1
ATOM 1326 N N . ASP B 1 21 ? 8.016 -5.895 -10.461 1 95.25 21 ASP B N 1
ATOM 1327 C CA . ASP B 1 21 ? 8.227 -5.895 -11.898 1 95.25 21 ASP B CA 1
ATOM 1328 C C . ASP B 1 21 ? 7.543 -7.09 -12.562 1 95.25 21 ASP B C 1
ATOM 1330 O O . ASP B 1 21 ? 6.941 -6.957 -13.625 1 95.25 21 ASP B O 1
ATOM 1334 N N . ALA B 1 22 ? 7.676 -8.234 -11.984 1 96.19 22 ALA B N 1
ATOM 1335 C CA . ALA B 1 22 ? 7.07 -9.445 -12.516 1 96.19 22 ALA B CA 1
ATOM 1336 C C . ALA B 1 22 ? 5.547 -9.328 -12.539 1 96.19 22 ALA B C 1
ATOM 1338 O O . ALA B 1 22 ? 4.906 -9.703 -13.531 1 96.19 22 ALA B O 1
ATOM 1339 N N . ILE B 1 23 ? 5.016 -8.781 -11.492 1 95.38 23 ILE B N 1
ATOM 1340 C CA . ILE B 1 23 ? 3.572 -8.609 -11.391 1 95.38 23 ILE B CA 1
ATOM 1341 C C . ILE B 1 23 ? 3.092 -7.617 -12.445 1 95.38 23 ILE B C 1
ATOM 1343 O O . ILE B 1 23 ? 2.08 -7.852 -13.109 1 95.38 23 ILE B O 1
ATOM 1347 N N . MET B 1 24 ? 3.824 -6.547 -12.586 1 94.06 24 MET B N 1
ATOM 1348 C CA . MET B 1 24 ? 3.459 -5.52 -13.555 1 94.06 24 MET B CA 1
ATOM 1349 C C . MET B 1 24 ? 3.535 -6.059 -14.977 1 94.06 24 MET B C 1
ATOM 1351 O O . MET B 1 24 ? 2.738 -5.672 -15.836 1 94.06 24 MET B O 1
ATOM 1355 N N . GLU B 1 25 ? 4.516 -6.883 -15.266 1 94.25 25 GLU B N 1
ATOM 1356 C CA . GLU B 1 25 ? 4.621 -7.508 -16.578 1 94.25 25 GLU B CA 1
ATOM 1357 C C . GLU B 1 25 ? 3.396 -8.367 -16.875 1 94.25 25 GLU B C 1
ATOM 1359 O O . GLU B 1 25 ? 2.896 -8.367 -18 1 94.25 25 GLU B O 1
ATOM 1364 N N . LEU B 1 26 ? 2.951 -9 -15.914 1 92.62 26 LEU B N 1
ATOM 1365 C CA . LEU B 1 26 ? 1.762 -9.828 -16.078 1 92.62 26 LEU B CA 1
ATOM 1366 C C . LEU B 1 26 ? 0.54 -8.969 -16.391 1 92.62 26 LEU B C 1
ATOM 1368 O O . LEU B 1 26 ? -0.27 -9.312 -17.25 1 92.62 26 LEU B O 1
ATOM 1372 N N . ALA B 1 27 ? 0.386 -7.902 -15.656 1 92.25 27 ALA B N 1
ATOM 1373 C CA . ALA B 1 27 ? -0.716 -6.973 -15.891 1 92.25 27 ALA B CA 1
ATOM 1374 C C . ALA B 1 27 ? -0.685 -6.434 -17.312 1 92.25 27 ALA B C 1
ATOM 1376 O O . ALA B 1 27 ? -1.728 -6.316 -17.969 1 92.25 27 ALA B O 1
ATOM 1377 N N . LYS B 1 28 ? 0.502 -6.129 -17.781 1 92.88 28 LYS B N 1
ATOM 1378 C CA . LYS B 1 28 ? 0.688 -5.629 -19.141 1 92.88 28 LYS B CA 1
ATOM 1379 C C . LYS B 1 28 ? 0.277 -6.68 -20.172 1 92.88 28 LYS B C 1
ATOM 1381 O O . LYS B 1 28 ? -0.465 -6.379 -21.109 1 92.88 28 LYS B O 1
ATOM 1386 N N . VAL B 1 29 ? 0.692 -7.848 -20.016 1 91.56 29 VAL B N 1
ATOM 1387 C CA . VAL B 1 29 ? 0.449 -8.93 -20.969 1 91.56 29 VAL B CA 1
ATOM 1388 C C . VAL B 1 29 ? -1.025 -9.328 -20.938 1 91.56 29 VAL B C 1
ATOM 1390 O O . VAL B 1 29 ? -1.65 -9.516 -21.984 1 91.56 29 VAL B O 1
ATOM 1393 N N . LYS B 1 30 ? -1.611 -9.375 -19.766 1 90.12 30 LYS B N 1
ATOM 1394 C CA . LYS B 1 30 ? -2.963 -9.906 -19.609 1 90.12 30 LYS B CA 1
ATOM 1395 C C . LYS B 1 30 ? -4.012 -8.875 -20 1 90.12 30 LYS B C 1
ATOM 1397 O O . LYS B 1 30 ? -5.047 -9.211 -20.578 1 90.12 30 LYS B O 1
ATOM 1402 N N . LYS B 1 31 ? -3.746 -7.621 -19.672 1 92.19 31 LYS B N 1
ATOM 1403 C CA . LYS B 1 31 ? -4.84 -6.664 -19.797 1 92.19 31 LYS B CA 1
ATOM 1404 C C . LYS B 1 31 ? -4.375 -5.395 -20.5 1 92.19 31 LYS B C 1
ATOM 1406 O O . LYS B 1 31 ? -5.152 -4.445 -20.656 1 92.19 31 LYS B O 1
ATOM 1411 N N . GLY B 1 32 ? -3.098 -5.348 -20.859 1 91.56 32 GLY B N 1
ATOM 1412 C CA . GLY B 1 32 ? -2.561 -4.164 -21.5 1 91.56 32 GLY B CA 1
ATOM 1413 C C . GLY B 1 32 ? -2.432 -2.975 -20.578 1 91.56 32 GLY B C 1
ATOM 1414 O O . GLY B 1 32 ? -2.57 -1.826 -21 1 91.56 32 GLY B O 1
ATOM 1415 N N . MET B 1 33 ? -2.281 -3.273 -19.344 1 88.81 33 MET B N 1
ATOM 1416 C CA . MET B 1 33 ? -2.145 -2.205 -18.359 1 88.81 33 MET B CA 1
ATOM 1417 C C . MET B 1 33 ? -0.738 -1.615 -18.391 1 88.81 33 MET B C 1
ATOM 1419 O O . MET B 1 33 ? 0.242 -2.346 -18.562 1 88.81 33 MET B O 1
ATOM 1423 N N . SER B 1 34 ? -0.719 -0.276 -18.266 1 82.81 34 SER B N 1
ATOM 1424 C CA . SER B 1 34 ? 0.56 0.427 -18.25 1 82.81 34 SER B CA 1
ATOM 1425 C C . SER B 1 34 ? 1.306 0.175 -16.938 1 82.81 34 SER B C 1
ATOM 1427 O O . SER B 1 34 ? 0.761 -0.429 -16.016 1 82.81 34 SER B O 1
ATOM 1429 N N . GLN B 1 35 ? 2.537 0.625 -16.969 1 84.38 35 GLN B N 1
ATOM 1430 C CA . GLN B 1 35 ? 3.361 0.526 -15.766 1 84.38 35 GLN B CA 1
ATOM 1431 C C . GLN B 1 35 ? 2.908 1.523 -14.703 1 84.38 35 GLN B C 1
ATOM 1433 O O . GLN B 1 35 ? 2.424 2.609 -15.031 1 84.38 35 GLN B O 1
ATOM 1438 N N . LEU B 1 36 ? 3.055 1.089 -13.469 1 88.62 36 LEU B N 1
ATOM 1439 C CA . LEU B 1 36 ? 2.812 1.964 -12.328 1 88.62 36 LEU B CA 1
ATOM 1440 C C . LEU B 1 36 ? 3.834 3.096 -12.281 1 88.62 36 LEU B C 1
ATOM 1442 O O . LEU B 1 36 ? 5.023 2.871 -12.516 1 88.62 36 LEU B O 1
ATOM 1446 N N . ASP B 1 37 ? 3.287 4.332 -12.016 1 92.12 37 ASP B N 1
ATOM 1447 C CA . ASP B 1 37 ? 4.164 5.484 -11.812 1 92.12 37 ASP B CA 1
ATOM 1448 C C . ASP B 1 37 ? 4.164 5.926 -10.352 1 92.12 37 ASP B C 1
ATOM 1450 O O . ASP B 1 37 ? 3.109 6.199 -9.781 1 92.12 37 ASP B O 1
ATOM 1454 N N . PHE B 1 38 ? 5.371 5.938 -9.82 1 95.81 38 PHE B N 1
ATOM 1455 C CA . PHE B 1 38 ? 5.512 6.457 -8.469 1 95.81 38 PHE B CA 1
ATOM 1456 C C . PHE B 1 38 ? 5.855 7.941 -8.484 1 95.81 38 PHE B C 1
ATOM 1458 O O . PHE B 1 38 ? 6.57 8.406 -9.383 1 95.81 38 PHE B O 1
ATOM 1465 N N . PHE B 1 39 ? 5.355 8.664 -7.5 1 98 39 PHE B N 1
ATOM 1466 C CA . PHE B 1 39 ? 5.59 10.102 -7.461 1 98 39 PHE B CA 1
ATOM 1467 C C . PHE B 1 39 ? 5.809 10.578 -6.031 1 98 39 PHE B C 1
ATOM 1469 O O . PHE B 1 39 ? 5.441 9.883 -5.078 1 98 39 PHE B O 1
ATOM 1476 N N . ALA B 1 40 ? 6.414 11.719 -5.934 1 98.75 40 ALA B N 1
ATOM 1477 C CA . ALA B 1 40 ? 6.461 12.445 -4.668 1 98.75 40 ALA B CA 1
ATOM 1478 C C . ALA B 1 40 ? 6.508 13.953 -4.898 1 98.75 40 ALA B C 1
ATOM 1480 O O . ALA B 1 40 ? 6.988 14.414 -5.938 1 98.75 40 ALA B O 1
ATOM 1481 N N . PHE B 1 41 ? 5.922 14.672 -4.047 1 98.81 41 PHE B N 1
ATOM 1482 C CA . PHE B 1 41 ? 6.16 16.094 -3.824 1 98.81 41 PHE B CA 1
ATOM 1483 C C . PHE B 1 41 ? 6.844 16.328 -2.48 1 98.81 41 PHE B C 1
ATOM 1485 O O . PHE B 1 41 ? 6.34 15.898 -1.44 1 98.81 41 PHE B O 1
ATOM 1492 N N . PHE B 1 42 ? 7.977 17 -2.555 1 98.75 42 PHE B N 1
ATOM 1493 C CA . PHE B 1 42 ? 8.711 17.203 -1.312 1 98.75 42 PHE B CA 1
ATOM 1494 C C . PHE B 1 42 ? 8.797 18.688 -0.979 1 98.75 42 PHE B C 1
ATOM 1496 O O . PHE B 1 42 ? 8.828 19.531 -1.878 1 98.75 42 PHE B O 1
ATOM 1503 N N . ILE B 1 43 ? 8.75 19.016 0.288 1 98.31 43 ILE B N 1
ATOM 1504 C CA . ILE B 1 43 ? 9.141 20.297 0.867 1 98.31 43 ILE B CA 1
ATOM 1505 C C . ILE B 1 43 ? 10.5 20.156 1.547 1 98.31 43 ILE B C 1
ATOM 1507 O O . ILE B 1 43 ? 10.68 19.328 2.443 1 98.31 43 ILE B O 1
ATOM 1511 N N . ARG B 1 44 ? 11.453 20.875 1.149 1 96.88 44 ARG B N 1
ATOM 1512 C CA . ARG B 1 44 ? 12.789 20.828 1.732 1 96.88 44 ARG B CA 1
ATOM 1513 C C . ARG B 1 44 ? 13.164 22.188 2.328 1 96.88 44 ARG B C 1
ATOM 1515 O O . ARG B 1 44 ? 12.797 23.234 1.796 1 96.88 44 ARG B O 1
ATOM 1522 N N . ASP B 1 45 ? 13.898 22.125 3.41 1 96 45 ASP B N 1
ATOM 1523 C CA . ASP B 1 45 ? 14.383 23.359 3.996 1 96 45 ASP B CA 1
ATOM 1524 C C . ASP B 1 45 ? 15.664 23.828 3.305 1 96 45 ASP B C 1
ATOM 1526 O O . ASP B 1 45 ? 16.062 23.266 2.281 1 96 45 ASP B O 1
ATOM 1530 N N . ASN B 1 46 ? 16.203 24.906 3.869 1 94.25 46 ASN B N 1
ATOM 1531 C CA . ASN B 1 46 ? 17.359 25.547 3.236 1 94.25 46 ASN B CA 1
ATOM 1532 C C . ASN B 1 46 ? 18.562 24.625 3.225 1 94.25 46 ASN B C 1
ATOM 1534 O O . ASN B 1 46 ? 19.484 24.812 2.424 1 94.25 46 ASN B O 1
ATOM 1538 N N . GLU B 1 47 ? 18.594 23.609 4.086 1 95.5 47 GLU B N 1
ATOM 1539 C CA . GLU B 1 47 ? 19.703 22.656 4.168 1 95.5 47 GLU B CA 1
ATOM 1540 C C . GLU B 1 47 ? 19.438 21.422 3.318 1 95.5 47 GLU B C 1
ATOM 1542 O O . GLU B 1 47 ? 20.25 20.484 3.291 1 95.5 47 GLU B O 1
ATOM 1547 N N . GLY B 1 48 ? 18.328 21.344 2.699 1 94.81 48 GLY B N 1
ATOM 1548 C CA . GLY B 1 48 ? 18 20.234 1.823 1 94.81 48 GLY B CA 1
ATOM 1549 C C . GLY B 1 48 ? 17.266 19.109 2.535 1 94.81 48 GLY B C 1
ATOM 1550 O O . GLY B 1 48 ? 16.984 18.062 1.937 1 94.81 48 GLY B O 1
ATOM 1551 N N . ASN B 1 49 ? 16.953 19.312 3.803 1 96.69 49 ASN B N 1
ATOM 1552 C CA . ASN B 1 49 ? 16.234 18.297 4.559 1 96.69 49 ASN B CA 1
ATOM 1553 C C . ASN B 1 49 ? 14.75 18.266 4.195 1 96.69 49 ASN B C 1
ATOM 1555 O O . ASN B 1 49 ? 14.133 19.312 4.02 1 96.69 49 ASN B O 1
ATOM 1559 N N . ILE B 1 50 ? 14.258 17.094 4.066 1 98.06 50 ILE B N 1
ATOM 1560 C CA . ILE B 1 50 ? 12.828 16.953 3.83 1 98.06 50 ILE B CA 1
ATOM 1561 C C . ILE B 1 50 ? 12.055 17.328 5.098 1 98.06 50 ILE B C 1
ATOM 1563 O O . ILE B 1 50 ? 12.227 16.688 6.141 1 98.06 50 ILE B O 1
ATOM 1567 N N . ILE B 1 51 ? 11.219 18.359 4.98 1 98 51 ILE B N 1
ATOM 1568 C CA . ILE B 1 51 ? 10.438 18.812 6.129 1 98 51 ILE B CA 1
ATOM 1569 C C . ILE B 1 51 ? 8.945 18.656 5.832 1 98 51 ILE B C 1
ATOM 1571 O O . ILE B 1 51 ? 8.102 19.172 6.559 1 98 51 ILE B O 1
ATOM 1575 N N . GLY B 1 52 ? 8.602 18.016 4.793 1 98.44 52 GLY B N 1
ATOM 1576 C CA . GLY B 1 52 ? 7.238 17.656 4.418 1 98.44 52 GLY B CA 1
ATOM 1577 C C . GLY B 1 52 ? 7.141 17.062 3.033 1 98.44 52 GLY B C 1
ATOM 1578 O O . GLY B 1 52 ? 8.094 17.125 2.252 1 98.44 52 GLY B O 1
ATOM 1579 N N . GLY B 1 53 ? 6.07 16.438 2.764 1 98.75 53 GLY B N 1
ATOM 1580 C CA . GLY B 1 53 ? 5.848 15.883 1.439 1 98.75 53 GLY B CA 1
ATOM 1581 C C . GLY B 1 53 ? 4.684 14.914 1.389 1 98.75 53 GLY B C 1
ATOM 1582 O O . GLY B 1 53 ? 4.09 14.594 2.42 1 98.75 53 GLY B O 1
ATOM 1583 N N . CYS B 1 54 ? 4.277 14.562 0.214 1 98.81 54 CYS B N 1
ATOM 1584 C CA . CYS B 1 54 ? 3.377 13.445 -0.054 1 98.81 54 CYS B CA 1
ATOM 1585 C C . CYS B 1 54 ? 3.904 12.578 -1.192 1 98.81 54 CYS B C 1
ATOM 1587 O O . CYS B 1 54 ? 4.699 13.039 -2.012 1 98.81 54 CYS B O 1
ATOM 1589 N N . ALA B 1 55 ? 3.553 11.328 -1.144 1 98.75 55 ALA B N 1
ATOM 1590 C CA . ALA B 1 55 ? 4.016 10.375 -2.143 1 98.75 55 ALA B CA 1
ATOM 1591 C C . ALA B 1 55 ? 2.99 9.266 -2.354 1 98.75 55 ALA B C 1
ATOM 1593 O O . ALA B 1 55 ? 2.117 9.047 -1.511 1 98.75 55 ALA B O 1
ATOM 1594 N N . GLY B 1 56 ? 3.113 8.609 -3.451 1 98.12 56 GLY B N 1
ATOM 1595 C CA . GLY B 1 56 ? 2.199 7.535 -3.812 1 98.12 56 GLY B CA 1
ATOM 1596 C C . GLY B 1 56 ? 2.441 6.988 -5.207 1 98.12 56 GLY B C 1
ATOM 1597 O O . GLY B 1 56 ? 3.584 6.914 -5.66 1 98.12 56 GLY B O 1
ATOM 1598 N N . ASP B 1 57 ? 1.379 6.461 -5.738 1 97.31 57 ASP B N 1
ATOM 1599 C CA . ASP B 1 57 ? 1.517 5.867 -7.062 1 97.31 57 ASP B CA 1
ATOM 1600 C C . ASP B 1 57 ? 0.302 6.18 -7.934 1 97.31 57 ASP B C 1
ATOM 1602 O O . ASP B 1 57 ? -0.76 6.539 -7.422 1 97.31 57 ASP B O 1
ATOM 1606 N N . ASN B 1 58 ? 0.517 6.293 -9.203 1 95.5 58 ASN B N 1
ATOM 1607 C CA . ASN B 1 58 ? -0.489 6.32 -10.258 1 95.5 58 ASN B CA 1
ATOM 1608 C C . ASN B 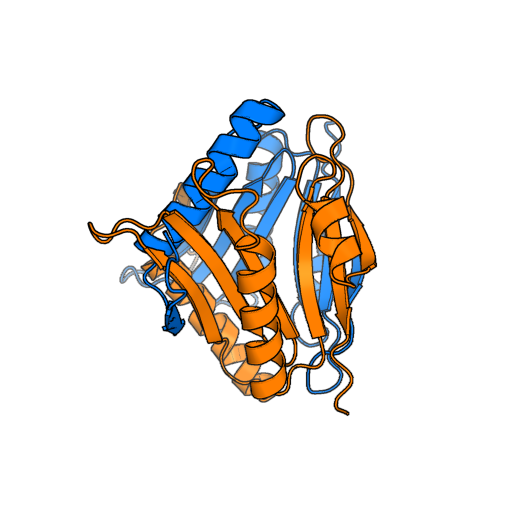1 58 ? -0.689 4.938 -10.875 1 95.5 58 ASN B C 1
ATOM 1610 O O . ASN B 1 58 ? 0.173 4.449 -11.609 1 95.5 58 ASN B O 1
ATOM 1614 N N . MET B 1 59 ? -1.902 4.355 -10.508 1 93.44 59 MET B N 1
ATOM 1615 C CA . MET B 1 59 ? -2.152 2.973 -10.898 1 93.44 59 MET B CA 1
ATOM 1616 C C . MET B 1 59 ? -3.447 2.857 -11.695 1 93.44 59 MET B C 1
ATOM 1618 O O . MET B 1 59 ? -4.535 3.045 -11.156 1 93.44 59 MET B O 1
ATOM 1622 N N . TYR B 1 60 ? -3.352 2.533 -12.938 1 94.31 60 TYR B N 1
ATOM 1623 C CA . TYR B 1 60 ? -4.441 2.105 -13.805 1 94.31 60 TYR B CA 1
ATOM 1624 C C . TYR B 1 60 ? -5.633 3.045 -13.695 1 94.31 60 TYR B C 1
ATOM 1626 O O . TYR B 1 60 ? -6.77 2.598 -13.516 1 94.31 60 TYR B O 1
ATOM 1634 N N . GLY B 1 61 ? -5.418 4.312 -13.719 1 95.31 61 GLY B N 1
ATOM 1635 C CA . GLY B 1 61 ? -6.484 5.301 -13.781 1 95.31 61 GLY B CA 1
ATOM 1636 C C . GLY B 1 61 ? -6.863 5.852 -12.422 1 95.31 61 GLY B C 1
ATOM 1637 O O . GLY B 1 61 ? -7.75 6.699 -12.312 1 95.31 61 GLY B O 1
ATOM 1638 N N . GLY B 1 62 ? -6.254 5.379 -11.406 1 97.19 62 GLY B N 1
ATOM 1639 C CA . GLY B 1 62 ? -6.383 5.914 -10.062 1 97.19 62 GLY B CA 1
ATOM 1640 C C . GLY B 1 62 ? -5.062 6.367 -9.469 1 97.19 62 GLY B C 1
ATOM 1641 O O . GLY B 1 62 ? -4.035 5.711 -9.656 1 97.19 62 GLY B O 1
ATOM 1642 N N . LEU B 1 63 ? -5.066 7.523 -8.812 1 98.38 63 LEU B N 1
ATOM 1643 C CA . LEU B 1 63 ? -3.883 7.969 -8.094 1 98.38 63 LEU B CA 1
ATOM 1644 C C . LEU B 1 63 ? -4.047 7.746 -6.59 1 98.38 63 LEU B C 1
ATOM 1646 O O . LEU B 1 63 ? -5.086 8.086 -6.02 1 98.38 63 LEU B O 1
ATOM 1650 N N . PHE B 1 64 ? -3.082 7.129 -6.016 1 98.69 64 PHE B N 1
ATOM 1651 C CA . PHE B 1 64 ? -3.102 6.84 -4.586 1 98.69 64 PHE B CA 1
ATOM 1652 C C . PHE B 1 64 ? -2.004 7.617 -3.863 1 98.69 64 PHE B C 1
ATOM 1654 O O . PHE B 1 64 ? -0.833 7.543 -4.242 1 98.69 64 PHE B O 1
ATOM 1661 N N . VAL B 1 65 ? -2.434 8.406 -2.887 1 98.81 65 VAL B N 1
ATOM 1662 C CA . VAL B 1 65 ? -1.474 9.055 -1.998 1 98.81 65 VAL B CA 1
ATOM 1663 C C . VAL B 1 65 ? -1.309 8.227 -0.726 1 98.81 65 VAL B C 1
ATOM 1665 O O . VAL B 1 65 ? -2.197 8.203 0.128 1 98.81 65 VAL B O 1
ATOM 1668 N N . GLY B 1 66 ? -0.118 7.641 -0.595 1 97.88 66 GLY B N 1
ATOM 1669 C CA . GLY B 1 66 ? 0.127 6.738 0.518 1 97.88 66 GLY B CA 1
ATOM 1670 C C . GLY B 1 66 ? 0.826 7.406 1.687 1 97.88 66 GLY B C 1
ATOM 1671 O O . GLY B 1 66 ? 0.817 6.883 2.803 1 97.88 66 GLY B O 1
ATOM 1672 N N . GLN B 1 67 ? 1.488 8.461 1.418 1 97.75 67 GLN B N 1
ATOM 1673 C CA . GLN B 1 67 ? 2.211 9.203 2.447 1 97.75 67 GLN B CA 1
ATOM 1674 C C . GLN B 1 67 ? 1.901 10.695 2.371 1 97.75 67 GLN B C 1
ATOM 1676 O O . GLN B 1 67 ? 1.825 11.266 1.279 1 97.75 67 GLN B O 1
ATOM 1681 N N . ILE B 1 68 ? 1.698 11.312 3.477 1 98.25 68 ILE B N 1
ATOM 1682 C CA . ILE B 1 68 ? 1.708 12.766 3.623 1 98.25 68 ILE B CA 1
ATOM 1683 C C . ILE B 1 68 ? 2.17 13.141 5.031 1 98.25 68 ILE B C 1
ATOM 1685 O O . ILE B 1 68 ? 1.695 12.578 6.016 1 98.25 68 ILE B O 1
ATOM 1689 N N . TRP B 1 69 ? 3.127 13.945 5.07 1 97.94 69 TRP B N 1
ATOM 1690 C CA . TRP B 1 69 ? 3.678 14.414 6.34 1 97.94 69 TRP B CA 1
ATOM 1691 C C . TRP B 1 69 ? 4.199 15.844 6.215 1 97.94 69 TRP B C 1
ATOM 1693 O O . TRP B 1 69 ? 4.816 16.203 5.207 1 97.94 69 TRP B O 1
ATOM 1703 N N . VAL B 1 70 ? 3.867 16.656 7.18 1 97.62 70 VAL B N 1
ATOM 1704 C CA . VAL B 1 70 ? 4.391 18.016 7.305 1 97.62 70 VAL B CA 1
ATOM 1705 C C . VAL B 1 70 ? 5.012 18.203 8.688 1 97.62 70 VAL B C 1
ATOM 1707 O O . VAL B 1 70 ? 4.391 17.875 9.703 1 97.62 70 VAL B O 1
ATOM 1710 N N . HIS B 1 71 ? 6.223 18.641 8.672 1 96.88 71 HIS B N 1
ATOM 1711 C CA . HIS B 1 71 ? 6.91 18.891 9.93 1 96.88 71 HIS B CA 1
ATOM 1712 C C . HIS B 1 71 ? 6.102 19.828 10.82 1 96.88 71 HIS B C 1
ATOM 1714 O O . HIS B 1 71 ? 5.508 20.797 10.344 1 96.88 71 HIS B O 1
ATOM 1720 N N . GLU B 1 72 ? 6.184 19.562 12.125 1 94.75 72 GLU B N 1
ATOM 1721 C CA . GLU B 1 72 ? 5.391 20.297 13.102 1 94.75 72 GLU B CA 1
ATOM 1722 C C . GLU B 1 72 ? 5.664 21.797 13.016 1 94.75 72 GLU B C 1
ATOM 1724 O O . GLU B 1 72 ? 4.758 22.609 13.203 1 94.75 72 GLU B O 1
ATOM 1729 N N . LYS B 1 73 ? 6.844 22.188 12.695 1 93.31 73 LYS B N 1
ATOM 1730 C CA . LYS B 1 73 ? 7.277 23.578 12.695 1 93.31 73 LYS B CA 1
ATOM 1731 C C . LYS B 1 73 ? 6.566 24.375 11.602 1 93.31 73 LYS B C 1
ATOM 1733 O O . LYS B 1 73 ? 6.516 25.609 11.656 1 93.31 73 LYS B O 1
ATOM 1738 N N . ILE B 1 74 ? 6.078 23.734 10.617 1 94.06 74 ILE B N 1
ATOM 1739 C CA . ILE B 1 74 ? 5.473 24.484 9.516 1 94.06 74 ILE B CA 1
ATOM 1740 C C . ILE B 1 74 ? 4.008 24.078 9.367 1 94.06 74 ILE B C 1
ATOM 1742 O O . ILE B 1 74 ? 3.365 24.422 8.367 1 94.06 74 ILE B O 1
ATOM 1746 N N . ARG B 1 75 ? 3.465 23.344 10.273 1 92.44 75 ARG B N 1
ATOM 1747 C CA . ARG B 1 75 ? 2.047 23 10.242 1 92.44 75 ARG B CA 1
ATOM 1748 C C . ARG B 1 75 ? 1.178 24.234 10.453 1 92.44 75 ARG B C 1
ATOM 1750 O O . ARG B 1 75 ? 1.646 25.25 10.977 1 92.44 75 ARG B O 1
ATOM 1757 N N . GLY B 1 76 ? -0.004 24.172 9.961 1 90.25 76 GLY B N 1
ATOM 1758 C CA . GLY B 1 76 ? -0.903 25.297 10.062 1 90.25 76 GLY B CA 1
ATOM 1759 C C . GLY B 1 76 ? -0.704 26.328 8.961 1 90.25 76 GLY B C 1
ATOM 1760 O O . GLY B 1 76 ? -1.464 27.297 8.859 1 90.25 76 GLY B O 1
ATOM 1761 N N . GLY B 1 77 ? 0.269 26.062 8.148 1 91.69 77 GLY B N 1
ATOM 1762 C CA . GLY B 1 77 ? 0.585 26.969 7.062 1 91.69 77 GLY B CA 1
ATOM 1763 C C . GLY B 1 77 ? -0.086 26.594 5.754 1 91.69 77 GLY B C 1
ATOM 1764 O O . GLY B 1 77 ? 0.122 27.25 4.73 1 91.69 77 GLY B O 1
ATOM 1765 N N . GLY B 1 78 ? -0.824 25.547 5.754 1 95.75 78 GLY B N 1
ATOM 1766 C CA . GLY B 1 78 ? -1.558 25.156 4.559 1 95.75 78 GLY B CA 1
ATOM 1767 C C . GLY B 1 78 ? -0.777 24.219 3.654 1 95.75 78 GLY B C 1
ATOM 1768 O O . GLY B 1 78 ? -1.248 23.859 2.574 1 95.75 78 GLY B O 1
ATOM 1769 N N . TYR B 1 79 ? 0.344 23.781 4.105 1 97.25 79 TYR B N 1
ATOM 1770 C CA . TYR B 1 79 ? 1.217 22.969 3.26 1 97.25 79 TYR B CA 1
ATOM 1771 C C . TYR B 1 79 ? 0.586 21.609 2.963 1 97.25 79 TYR B C 1
ATOM 1773 O O . TYR B 1 79 ? 0.758 21.062 1.87 1 97.25 79 TYR B O 1
ATOM 1781 N N . GLY B 1 80 ? -0.145 21.047 3.957 1 97.75 80 GLY B N 1
ATOM 1782 C CA . GLY B 1 80 ? -0.855 19.797 3.691 1 97.75 80 GLY B CA 1
ATOM 1783 C C . GLY B 1 80 ? -1.846 19.922 2.549 1 97.75 80 GLY B C 1
ATOM 1784 O O . GLY B 1 80 ? -1.862 19.078 1.65 1 97.75 80 GLY B O 1
ATOM 1785 N N . THR B 1 81 ? -2.557 20.969 2.629 1 98.12 81 THR B N 1
ATOM 1786 C CA . THR B 1 81 ? -3.541 21.25 1.589 1 98.12 81 THR B CA 1
ATOM 1787 C C . THR B 1 81 ? -2.859 21.469 0.24 1 98.12 81 THR B C 1
ATOM 1789 O O . THR B 1 81 ? -3.297 20.922 -0.776 1 98.12 81 THR B O 1
ATOM 1792 N N . HIS B 1 82 ? -1.811 22.188 0.23 1 98.12 82 HIS B N 1
ATOM 1793 C CA . HIS B 1 82 ? -1.076 22.453 -1.001 1 98.12 82 HIS B CA 1
ATOM 1794 C C . HIS B 1 82 ? -0.527 21.172 -1.606 1 98.12 82 HIS B C 1
ATOM 1796 O O . HIS B 1 82 ? -0.589 20.969 -2.822 1 98.12 82 HIS B O 1
ATOM 1802 N N . LEU B 1 83 ? 0.022 20.328 -0.765 1 98.62 83 LEU B N 1
ATOM 1803 C CA . LEU B 1 83 ? 0.538 19.047 -1.225 1 98.62 83 LEU B CA 1
ATOM 1804 C C . LEU B 1 83 ? -0.561 18.219 -1.892 1 98.62 83 LEU B C 1
ATOM 1806 O O . LEU B 1 83 ? -0.364 17.688 -2.986 1 98.62 83 LEU B O 1
ATOM 1810 N N . MET B 1 84 ? -1.751 18.172 -1.272 1 98.62 84 MET B N 1
ATOM 1811 C CA . MET B 1 84 ? -2.859 17.391 -1.813 1 98.62 84 MET B CA 1
ATOM 1812 C C . MET B 1 84 ? -3.369 18 -3.115 1 98.62 84 MET B C 1
ATOM 1814 O O . MET B 1 84 ? -3.754 17.266 -4.035 1 98.62 84 MET B O 1
ATOM 1818 N N . HIS B 1 85 ? -3.365 19.281 -3.199 1 98.56 85 HIS B N 1
ATOM 1819 C CA . HIS B 1 85 ? -3.771 19.922 -4.441 1 98.56 85 HIS B CA 1
ATOM 1820 C C . HIS B 1 85 ? -2.811 19.594 -5.578 1 98.56 85 HIS B C 1
ATOM 1822 O O . HIS B 1 85 ? -3.236 19.391 -6.715 1 98.56 85 HIS B O 1
ATOM 1828 N N . LYS B 1 86 ? -1.56 19.578 -5.266 1 98.69 86 LYS B N 1
ATOM 1829 C CA . LYS B 1 86 ? -0.575 19.188 -6.27 1 98.69 86 LYS B CA 1
ATOM 1830 C C . LYS B 1 86 ? -0.797 17.75 -6.723 1 98.69 86 LYS B C 1
ATOM 1832 O O . LYS B 1 86 ? -0.713 17.453 -7.918 1 98.69 86 LYS B O 1
ATOM 1837 N N . ALA B 1 87 ? -1.064 16.875 -5.797 1 98.56 87 ALA B N 1
ATOM 1838 C CA . ALA B 1 87 ? -1.354 15.484 -6.137 1 98.56 87 ALA B CA 1
ATOM 1839 C C . ALA B 1 87 ? -2.604 15.383 -7.004 1 98.56 87 ALA B C 1
ATOM 1841 O O . ALA B 1 87 ? -2.639 14.609 -7.965 1 98.56 87 ALA B O 1
ATOM 1842 N N . GLU B 1 88 ? -3.604 16.125 -6.688 1 98.5 88 GLU B N 1
ATOM 1843 C CA . GLU B 1 88 ? -4.832 16.141 -7.473 1 98.5 88 GLU B CA 1
ATOM 1844 C C . GLU B 1 88 ? -4.574 16.625 -8.898 1 98.5 88 GLU B C 1
ATOM 1846 O O . GLU B 1 88 ? -5.102 16.078 -9.859 1 98.5 88 GLU B O 1
ATOM 1851 N N . THR B 1 89 ? -3.855 17.688 -8.969 1 98.38 89 THR B N 1
ATOM 1852 C CA . THR B 1 89 ? -3.492 18.203 -10.281 1 98.38 89 THR B CA 1
ATOM 1853 C C . THR B 1 89 ? -2.758 17.141 -11.094 1 98.38 89 THR B C 1
ATOM 1855 O O . THR B 1 89 ? -3.074 16.922 -12.266 1 98.38 89 THR B O 1
ATOM 1858 N N . LEU B 1 90 ? -1.795 16.484 -10.461 1 98 90 LEU B N 1
ATOM 1859 C CA . LEU B 1 90 ? -1.074 15.406 -11.117 1 98 90 LEU B CA 1
ATOM 1860 C C . LEU B 1 90 ? -2.037 14.312 -11.586 1 98 90 LEU B C 1
ATOM 1862 O O . LEU B 1 90 ? -1.896 13.789 -12.695 1 98 90 LEU B O 1
ATOM 1866 N N . ALA B 1 91 ? -2.975 13.953 -10.734 1 98 91 ALA B N 1
ATOM 1867 C CA . ALA B 1 91 ? -3.961 12.93 -11.07 1 98 91 ALA B CA 1
ATOM 1868 C C . ALA B 1 91 ? -4.742 13.312 -12.328 1 98 91 ALA B C 1
ATOM 1870 O O . ALA B 1 91 ? -4.91 12.492 -13.234 1 98 91 ALA B O 1
ATOM 1871 N N . LYS B 1 92 ? -5.176 14.523 -12.391 1 97.62 92 LYS B N 1
ATOM 1872 C CA . LYS B 1 92 ? -5.934 15.016 -13.539 1 97.62 92 LYS B CA 1
ATOM 1873 C C . LYS B 1 92 ? -5.078 15.008 -14.805 1 97.62 92 LYS B C 1
ATOM 1875 O O . LYS B 1 92 ? -5.527 14.547 -15.859 1 97.62 92 LYS B O 1
ATOM 1880 N N . GLU B 1 93 ? -3.908 15.453 -14.672 1 96.5 93 GLU B N 1
ATOM 1881 C CA . GLU B 1 93 ? -2.992 15.492 -15.805 1 96.5 93 GLU B CA 1
ATOM 1882 C C . GLU B 1 93 ? -2.678 14.094 -16.312 1 96.5 93 GLU B C 1
ATOM 1884 O O . GLU B 1 93 ? -2.408 13.898 -17.5 1 96.5 93 GLU B O 1
ATOM 1889 N N . SER B 1 94 ? -2.752 13.148 -15.375 1 95 94 SER B N 1
ATOM 1890 C CA . SER B 1 94 ? -2.467 11.758 -15.711 1 95 94 SER B CA 1
ATOM 1891 C C . SER B 1 94 ? -3.729 11.023 -16.141 1 95 94 SER B C 1
ATOM 1893 O O . SER B 1 94 ? -3.73 9.797 -16.266 1 95 94 SER B O 1
ATOM 1895 N N . HIS B 1 95 ? -4.82 11.734 -16.234 1 94.56 95 HIS B N 1
ATOM 1896 C CA . HIS B 1 95 ? -6.098 11.211 -16.703 1 94.56 95 HIS B CA 1
ATOM 1897 C C . HIS B 1 95 ? -6.641 10.148 -15.758 1 94.56 95 HIS B C 1
ATOM 1899 O O . HIS B 1 95 ? -7.207 9.148 -16.203 1 94.56 95 HIS B O 1
ATOM 1905 N N . CYS B 1 96 ? -6.375 10.344 -14.555 1 96.88 96 CYS B N 1
ATOM 1906 C CA . CYS B 1 96 ? -6.98 9.484 -13.539 1 96.88 96 CYS B CA 1
ATOM 1907 C C . CYS B 1 96 ? -8.445 9.836 -13.328 1 96.88 96 CYS B C 1
ATOM 1909 O O . CYS B 1 96 ? -8.836 11 -13.477 1 96.88 96 CYS B O 1
ATOM 1911 N N . ASN B 1 97 ? -9.18 8.789 -12.953 1 97.5 97 ASN B N 1
ATOM 1912 C CA . ASN B 1 97 ? -10.602 8.984 -12.68 1 97.5 97 ASN B CA 1
ATOM 1913 C C . ASN B 1 97 ? -10.836 9.406 -11.234 1 97.5 97 ASN B C 1
ATOM 1915 O O . ASN B 1 97 ? -11.875 9.992 -10.914 1 97.5 97 ASN B O 1
ATOM 1919 N N . PHE B 1 98 ? -9.875 9.062 -10.398 1 98.38 98 PHE B N 1
ATOM 1920 C CA . PHE B 1 98 ? -10.039 9.367 -8.984 1 98.38 98 PHE B CA 1
ATOM 1921 C C . PHE B 1 98 ? -8.688 9.453 -8.281 1 98.38 98 PHE B C 1
ATOM 1923 O O . PHE B 1 98 ? -7.664 9.07 -8.852 1 98.38 98 PHE B O 1
ATOM 1930 N N . ILE B 1 99 ? -8.68 10.07 -7.141 1 98.75 99 ILE B N 1
ATOM 1931 C CA . ILE B 1 99 ? -7.578 10.055 -6.188 1 98.75 99 ILE B CA 1
ATOM 1932 C C . ILE B 1 99 ? -8.055 9.469 -4.859 1 98.75 99 ILE B C 1
ATOM 1934 O O . ILE B 1 99 ? -9.172 9.742 -4.414 1 98.75 99 ILE B O 1
ATOM 1938 N N . ALA B 1 100 ? -7.25 8.57 -4.305 1 98.81 100 ALA B N 1
ATOM 1939 C CA . ALA B 1 100 ? -7.629 7.895 -3.066 1 98.81 100 ALA B CA 1
ATOM 1940 C C . ALA B 1 100 ? -6.539 8.039 -2.006 1 98.81 100 ALA B C 1
ATOM 1942 O O . ALA B 1 100 ? -5.367 8.242 -2.336 1 98.81 100 ALA B O 1
ATOM 1943 N N . VAL B 1 101 ? -6.945 8.039 -0.747 1 98.81 101 VAL B N 1
ATOM 1944 C CA . VAL B 1 101 ? -6.078 8.078 0.426 1 98.81 101 VAL B CA 1
ATOM 1945 C C . VAL B 1 101 ? -6.637 7.148 1.505 1 98.81 101 VAL B C 1
ATOM 1947 O O . VAL B 1 101 ? -7.797 6.742 1.446 1 98.81 101 VAL B O 1
ATOM 1950 N N . ASN B 1 102 ? -5.781 6.746 2.406 1 98.44 102 ASN B N 1
ATOM 1951 C CA . ASN B 1 102 ? -6.188 6.035 3.615 1 98.44 102 ASN B CA 1
ATOM 1952 C C . ASN B 1 102 ? -5.727 6.762 4.875 1 98.44 102 ASN B C 1
ATOM 1954 O O . AS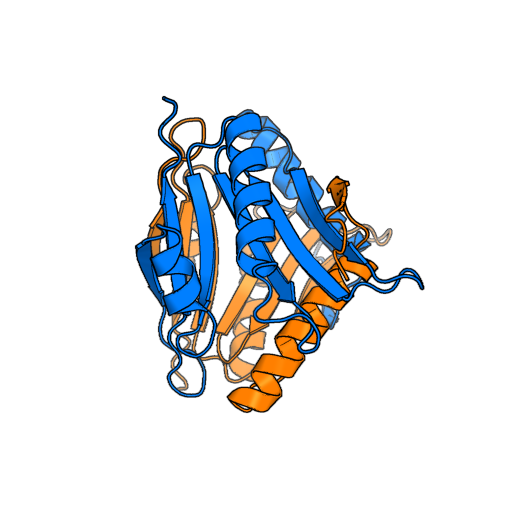N B 1 102 ? -4.727 7.484 4.852 1 98.44 102 ASN B O 1
ATOM 1958 N N . THR B 1 103 ? -6.5 6.656 5.887 1 98.12 103 THR B N 1
ATOM 1959 C CA . THR B 1 103 ? -6.137 7.266 7.164 1 98.12 103 THR B CA 1
ATOM 1960 C C . THR B 1 103 ? -6.812 6.539 8.32 1 98.12 103 THR B C 1
ATOM 1962 O O . THR B 1 103 ? -7.918 6.02 8.172 1 98.12 103 THR B O 1
ATOM 1965 N N . PHE B 1 104 ? -6.16 6.496 9.398 1 97.06 104 PHE B N 1
ATOM 1966 C CA . PHE B 1 104 ? -6.797 5.957 10.594 1 97.06 104 PHE B CA 1
ATOM 1967 C C . PHE B 1 104 ? -7.719 6.992 11.227 1 97.06 104 PHE B C 1
ATOM 1969 O O . PHE B 1 104 ? -7.656 8.18 10.891 1 97.06 104 PHE B O 1
ATOM 1976 N N . ASP B 1 105 ? -8.578 6.555 12.188 1 97.12 105 ASP B N 1
ATOM 1977 C CA . ASP B 1 105 ? -9.555 7.402 12.859 1 97.12 105 ASP B CA 1
ATOM 1978 C C . ASP B 1 105 ? -8.867 8.469 13.719 1 97.12 105 ASP B C 1
ATOM 1980 O O . ASP B 1 105 ? -9.453 9.516 13.992 1 97.12 105 ASP B O 1
ATOM 1984 N N . TRP B 1 106 ? -7.668 8.289 14.086 1 94.62 106 TRP B N 1
ATOM 1985 C CA . TRP B 1 106 ? -6.945 9.203 14.961 1 94.62 106 TRP B CA 1
ATOM 1986 C C . TRP B 1 106 ? -5.949 10.047 14.172 1 94.62 106 TRP B C 1
ATOM 1988 O O . TRP B 1 106 ? -5.121 10.75 14.758 1 94.62 106 TRP B O 1
ATOM 1998 N N . GLU B 1 107 ? -5.996 9.992 12.828 1 94.69 107 GLU B N 1
ATOM 1999 C CA . GLU B 1 107 ? -5.082 10.727 11.961 1 94.69 107 GLU B CA 1
ATOM 2000 C C . GLU B 1 107 ? -5.793 11.883 11.273 1 94.69 107 GLU B C 1
ATOM 2002 O O . GLU B 1 107 ? -6.172 12.867 11.914 1 94.69 107 GLU B O 1
ATOM 2007 N N . ALA B 1 108 ? -5.973 11.773 9.984 1 95.12 108 ALA B N 1
ATOM 2008 C CA . ALA B 1 108 ? -6.242 12.945 9.148 1 95.12 108 ALA B CA 1
ATOM 2009 C C . ALA B 1 108 ? -7.613 12.844 8.492 1 95.12 108 ALA B C 1
ATOM 2011 O O . ALA B 1 108 ? -7.828 13.391 7.406 1 95.12 108 ALA B O 1
ATOM 2012 N N . LEU B 1 109 ? -8.609 12.18 9.117 1 97.56 109 LEU B N 1
ATOM 2013 C CA . LEU B 1 109 ? -9.93 11.977 8.539 1 97.56 109 LEU B CA 1
ATOM 2014 C C . LEU B 1 109 ? -10.609 13.305 8.242 1 97.56 109 LEU B C 1
ATOM 2016 O O . LEU B 1 109 ? -11.078 13.539 7.125 1 97.56 109 LEU B O 1
ATOM 2020 N N . GLY B 1 110 ? -10.648 14.18 9.234 1 97.56 110 GLY B N 1
ATOM 2021 C CA . GLY B 1 110 ? -11.258 15.484 9.055 1 97.56 110 GLY B CA 1
ATOM 2022 C C . GLY B 1 110 ? -10.594 16.312 7.977 1 97.56 110 GLY B C 1
ATOM 2023 O O . GLY B 1 110 ? -11.266 17.016 7.211 1 97.56 110 GLY B O 1
ATOM 2024 N N . PHE B 1 111 ? -9.297 16.234 7.902 1 97.62 111 PHE B N 1
ATOM 2025 C CA . PHE B 1 111 ? -8.516 16.938 6.891 1 97.62 111 PHE B CA 1
ATOM 2026 C C . PHE B 1 111 ? -8.953 16.531 5.488 1 97.62 111 PHE B C 1
ATOM 2028 O O . PHE B 1 111 ? -9.219 17.391 4.645 1 97.62 111 PHE B O 1
ATOM 2035 N N . TYR B 1 112 ? -9.086 15.25 5.191 1 98.56 112 TYR B N 1
ATOM 2036 C CA . TYR B 1 112 ? -9.43 14.742 3.871 1 98.56 112 TYR B CA 1
ATOM 2037 C C . TYR B 1 112 ? -10.883 15.07 3.523 1 98.56 112 TYR B C 1
ATOM 2039 O O . TYR B 1 112 ? -11.188 15.406 2.379 1 98.56 112 TYR B O 1
ATOM 2047 N N . LYS B 1 113 ? -11.75 14.969 4.496 1 98.62 113 LYS B N 1
ATOM 2048 C CA . LYS B 1 113 ? -13.148 15.312 4.254 1 98.62 113 LYS B CA 1
ATOM 2049 C C . LYS B 1 113 ? -13.289 16.781 3.846 1 98.62 113 LYS B C 1
ATOM 2051 O O . LYS B 1 113 ? -14.07 17.109 2.949 1 98.62 113 LYS B O 1
ATOM 2056 N N . LYS B 1 114 ? -12.523 17.625 4.465 1 97.94 114 LYS B N 1
ATOM 2057 C CA . LYS B 1 114 ? -12.539 19.047 4.137 1 97.94 114 LYS B CA 1
ATOM 2058 C C . LYS B 1 114 ? -12.062 19.297 2.707 1 97.94 114 LYS B C 1
ATOM 2060 O O . LYS B 1 114 ? -12.469 20.266 2.062 1 97.94 114 LYS B O 1
ATOM 2065 N N . LEU B 1 115 ? -11.234 18.453 2.234 1 97.94 115 LEU B N 1
ATOM 2066 C CA . LEU B 1 115 ? -10.68 18.594 0.89 1 97.94 115 LEU B CA 1
ATOM 2067 C C . LEU B 1 115 ? -11.602 17.953 -0.143 1 97.94 115 LEU B C 1
ATOM 2069 O O . LEU B 1 115 ? -11.289 17.938 -1.336 1 97.94 115 LEU B O 1
ATOM 2073 N N . GLY B 1 116 ? -12.68 17.312 0.231 1 98.12 116 GLY B N 1
ATOM 2074 C CA . GLY B 1 116 ? -13.672 16.797 -0.706 1 98.12 116 GLY B CA 1
ATOM 2075 C C . GLY B 1 116 ? -13.602 15.289 -0.887 1 98.12 116 GLY B C 1
ATOM 2076 O O . GLY B 1 116 ? -14.266 14.734 -1.765 1 98.12 116 GLY B O 1
ATOM 2077 N N . TYR B 1 117 ? -12.836 14.664 -0.017 1 98.75 117 TYR B N 1
ATOM 2078 C CA . TYR B 1 117 ? -12.805 13.203 -0.054 1 98.75 117 TYR B CA 1
ATOM 2079 C C . TYR B 1 117 ? -13.977 12.617 0.728 1 98.75 117 TYR B C 1
ATOM 2081 O O . TYR B 1 117 ? -14.406 13.18 1.732 1 98.75 117 TYR B O 1
ATOM 2089 N N . TYR B 1 118 ? -14.422 11.438 0.273 1 98.75 118 TYR B N 1
ATOM 2090 C CA . TYR B 1 118 ? -15.461 10.727 1.008 1 98.75 118 TYR B CA 1
ATOM 2091 C C . TYR B 1 118 ? -15.008 9.312 1.355 1 98.75 118 TYR B C 1
ATOM 2093 O O . TYR B 1 118 ? -14.141 8.75 0.684 1 98.75 118 TYR B O 1
ATOM 2101 N N . VAL B 1 119 ? -15.594 8.727 2.416 1 98.75 119 VAL B N 1
ATOM 2102 C CA . VAL B 1 119 ? -15.258 7.379 2.854 1 98.75 119 VAL B CA 1
ATOM 2103 C C . VAL B 1 119 ? -15.961 6.355 1.962 1 98.75 119 VAL B C 1
ATOM 2105 O O . VAL B 1 119 ? -17.188 6.324 1.889 1 98.75 119 VAL B O 1
ATOM 2108 N N . GLU B 1 120 ? -15.156 5.535 1.317 1 98.44 120 GLU B N 1
ATOM 2109 C CA . GLU B 1 120 ? -15.773 4.477 0.516 1 98.44 120 GLU B CA 1
ATOM 2110 C C . GLU B 1 120 ? -15.789 3.154 1.272 1 98.44 120 GLU B C 1
ATOM 2112 O O . GLU B 1 120 ? -16.578 2.26 0.947 1 98.44 120 GLU B O 1
ATOM 2117 N N . PHE B 1 121 ? -14.938 3.027 2.199 1 98.5 121 PHE B N 1
ATOM 2118 C CA . PHE B 1 121 ? -14.812 1.773 2.934 1 98.5 121 PHE B CA 1
ATOM 2119 C C . PHE B 1 121 ? -14.141 2.002 4.281 1 98.5 121 PHE B C 1
ATOM 2121 O O . PHE B 1 121 ? -13.266 2.861 4.41 1 98.5 121 PHE B O 1
ATOM 2128 N N . GLU B 1 122 ? -14.656 1.378 5.352 1 98.56 122 GLU B N 1
ATOM 2129 C CA . GLU B 1 122 ? -14.039 1.348 6.676 1 98.56 122 GLU B CA 1
ATOM 2130 C C . GLU B 1 122 ? -13.57 -0.06 7.035 1 98.56 122 GLU B C 1
ATOM 2132 O O . GLU B 1 122 ? -14.352 -1.015 6.965 1 98.56 122 GLU B O 1
ATOM 2137 N N . ARG B 1 123 ? -12.328 -0.211 7.402 1 98.5 123 ARG B N 1
ATOM 2138 C CA . ARG B 1 123 ? -11.812 -1.492 7.871 1 98.5 123 ARG B CA 1
ATOM 2139 C C . ARG B 1 123 ? -11.578 -1.472 9.375 1 98.5 123 ARG B C 1
ATOM 2141 O O . ARG B 1 123 ? -10.961 -0.545 9.906 1 98.5 123 ARG B O 1
ATOM 2148 N N . LYS B 1 124 ? -12.102 -2.48 9.984 1 97.75 124 LYS B N 1
ATOM 2149 C CA . LYS B 1 124 ? -11.945 -2.656 11.43 1 97.75 124 LYS B CA 1
ATOM 2150 C C . LYS B 1 124 ? -11.086 -3.881 11.742 1 97.75 124 LYS B C 1
ATOM 2152 O O . LYS B 1 124 ? -10.719 -4.637 10.836 1 97.75 124 LYS B O 1
ATOM 2157 N N . GLY B 1 125 ? -10.711 -4.027 13.031 1 95.94 125 GLY B N 1
ATOM 2158 C CA . GLY B 1 125 ? -9.953 -5.195 13.453 1 95.94 125 GLY B CA 1
ATOM 2159 C C . GLY B 1 125 ? -8.516 -4.879 13.812 1 95.94 125 GLY B C 1
ATOM 2160 O O . GLY B 1 125 ? -7.762 -5.766 14.219 1 95.94 125 GLY B O 1
ATOM 2161 N N . PHE B 1 126 ? -8.148 -3.625 13.695 1 96.06 126 PHE B N 1
ATOM 2162 C CA . PHE B 1 126 ? -6.793 -3.217 14.055 1 96.06 126 PHE B CA 1
ATOM 2163 C C . PHE B 1 126 ? -6.648 -3.088 15.562 1 96.06 126 PHE B C 1
ATOM 2165 O O . PHE B 1 126 ? -7.645 -3.094 16.281 1 96.06 126 PHE B O 1
ATOM 2172 N N . ASN B 1 127 ? -5.371 -3.086 15.961 1 94.5 127 ASN B N 1
ATOM 2173 C CA . ASN B 1 127 ? -5.102 -2.871 17.375 1 94.5 127 ASN B CA 1
ATOM 2174 C C . ASN B 1 127 ? -5.77 -1.597 17.891 1 94.5 127 ASN B C 1
ATOM 2176 O O . ASN B 1 127 ? -6.023 -0.671 17.109 1 94.5 127 ASN B O 1
ATOM 2180 N N . LYS B 1 128 ? -6.094 -1.577 19.203 1 94 128 LYS B N 1
ATOM 2181 C CA . LYS B 1 128 ? -6.676 -0.436 19.906 1 94 128 LYS B CA 1
ATOM 2182 C C . LYS B 1 128 ? -8.008 -0.035 19.281 1 94 128 LYS B C 1
ATOM 2184 O O . LYS B 1 128 ? -8.367 1.146 19.266 1 94 128 LYS B O 1
ATOM 2189 N N . ASN B 1 129 ? -8.641 -0.956 18.672 1 95.06 129 ASN B N 1
ATOM 2190 C CA . ASN B 1 129 ? -9.953 -0.77 18.078 1 95.06 129 ASN B CA 1
ATOM 2191 C C . ASN B 1 129 ? -9.953 0.356 17.047 1 95.06 129 ASN B C 1
ATOM 2193 O O . ASN B 1 129 ? -10.914 1.111 16.938 1 95.06 129 ASN B O 1
ATOM 2197 N N . SER B 1 130 ? -8.883 0.511 16.422 1 96.25 130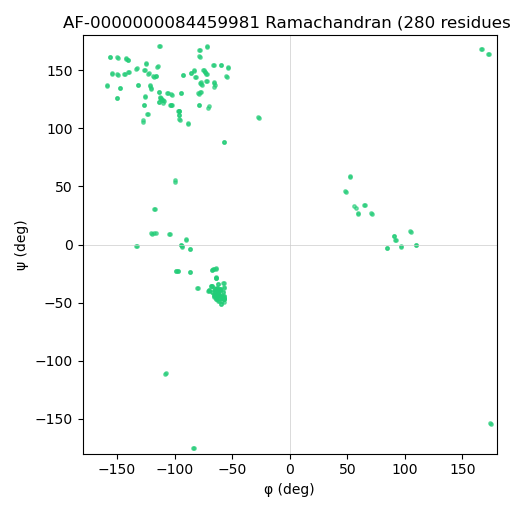 SER B N 1
ATOM 2198 C CA . SER B 1 130 ? -8.742 1.567 15.422 1 96.25 130 SER B CA 1
ATOM 2199 C C . SER B 1 130 ? -9.508 1.233 14.148 1 96.25 130 SER B C 1
ATOM 2201 O O . SER B 1 130 ? -9.711 0.06 13.828 1 96.25 130 SER B O 1
ATOM 2203 N N . ILE B 1 131 ? -9.969 2.275 13.523 1 97.88 131 ILE B N 1
ATOM 2204 C CA . ILE B 1 131 ? -10.664 2.15 12.242 1 97.88 131 ILE B CA 1
ATOM 2205 C C . ILE B 1 131 ? -9.812 2.766 11.133 1 97.88 131 ILE B C 1
ATOM 2207 O O . ILE B 1 131 ? -9.281 3.867 11.289 1 97.88 131 ILE B O 1
ATOM 2211 N N . TYR B 1 132 ? -9.57 1.951 10.125 1 98.19 132 TYR B N 1
ATOM 2212 C CA . TYR B 1 132 ? -8.836 2.395 8.945 1 98.19 132 TYR B CA 1
ATOM 2213 C C . TYR B 1 132 ? -9.789 2.803 7.832 1 98.19 132 TYR B C 1
ATOM 2215 O O . TYR B 1 132 ? -10.531 1.969 7.305 1 98.19 132 TYR B O 1
ATOM 2223 N N . TYR B 1 133 ? -9.781 4.09 7.469 1 98.75 133 TYR B N 1
ATOM 2224 C CA . TYR B 1 133 ? -10.695 4.641 6.477 1 98.75 133 TYR B CA 1
ATOM 2225 C C . TYR B 1 133 ? -10.055 4.656 5.094 1 98.75 133 TYR B C 1
ATOM 2227 O O . TYR B 1 133 ? -8.914 5.094 4.938 1 98.75 133 TYR B O 1
ATOM 2235 N N . PHE B 1 134 ? -10.766 4.141 4.121 1 98.81 134 PHE B N 1
ATOM 2236 C CA . PHE B 1 134 ? -10.453 4.293 2.705 1 98.81 134 PHE B CA 1
ATOM 2237 C C . PHE B 1 134 ? -11.25 5.434 2.092 1 98.81 134 PHE B C 1
ATOM 2239 O O . PHE B 1 134 ? -12.484 5.383 2.045 1 98.81 134 PHE B O 1
ATOM 2246 N N . LEU B 1 135 ? -10.539 6.492 1.66 1 98.88 135 LEU B N 1
ATOM 2247 C CA . LEU B 1 135 ? -11.211 7.684 1.149 1 98.88 135 LEU B CA 1
ATOM 2248 C C . LEU B 1 135 ? -10.906 7.883 -0.332 1 98.88 135 LEU B C 1
ATOM 2250 O O . LEU B 1 135 ? -9.828 7.52 -0.804 1 98.88 135 LEU B O 1
ATOM 2254 N N . ARG B 1 136 ? -11.828 8.516 -0.946 1 98.56 136 ARG B N 1
ATOM 2255 C CA . ARG B 1 136 ? -11.734 8.742 -2.385 1 98.56 136 ARG B CA 1
ATOM 2256 C C . ARG B 1 136 ? -12.289 10.109 -2.764 1 98.56 136 ARG B C 1
ATOM 2258 O O . ARG B 1 136 ? -13.164 10.641 -2.076 1 98.56 136 ARG B O 1
ATOM 2265 N N . LYS B 1 137 ? -11.766 10.719 -3.709 1 98.56 137 LYS B N 1
ATOM 2266 C CA . LYS B 1 137 ? -12.289 11.891 -4.414 1 98.56 137 LYS B CA 1
ATOM 2267 C C . LYS B 1 137 ? -12.344 11.641 -5.918 1 98.56 137 LYS B C 1
ATOM 2269 O O . LYS B 1 137 ? -11.336 11.297 -6.535 1 98.56 137 LYS B O 1
ATOM 2274 N N . ASP B 1 138 ? -13.547 11.727 -6.504 1 98 138 ASP B N 1
ATOM 2275 C CA . ASP B 1 138 ? -13.711 11.547 -7.945 1 98 138 ASP B CA 1
ATOM 2276 C C . ASP B 1 138 ? -13.273 12.789 -8.703 1 98 138 ASP B C 1
ATOM 2278 O O . ASP B 1 138 ? -13.547 13.914 -8.281 1 98 138 ASP B O 1
ATOM 2282 N N . LEU B 1 139 ? -12.453 12.547 -9.719 1 95.69 139 LEU B N 1
ATOM 2283 C CA . LEU B 1 139 ? -11.891 13.664 -10.477 1 95.69 139 LEU B CA 1
ATOM 2284 C C . LEU B 1 139 ? -12.664 13.891 -11.773 1 95.69 139 LEU B C 1
ATOM 2286 O O . LEU B 1 139 ? -12.367 14.82 -12.523 1 95.69 139 LEU B O 1
ATOM 2290 N N . ASN B 1 140 ? -14.008 14.062 -11.766 1 77.31 140 ASN B N 1
ATOM 2291 C CA . ASN B 1 140 ? -14.812 14.289 -12.961 1 77.31 140 ASN B CA 1
ATOM 2292 C C . ASN B 1 140 ? -14 14.953 -14.062 1 77.31 140 ASN B C 1
ATOM 2294 O O . ASN B 1 140 ? -13.242 15.898 -13.805 1 77.31 140 ASN B O 1
ATOM 2298 N N . ARG B 1 141 ? -13.688 14.195 -15.133 1 58.53 141 ARG B N 1
ATOM 2299 C CA . ARG B 1 141 ? -13.164 14.906 -16.297 1 58.53 141 ARG B CA 1
ATOM 2300 C C . ARG B 1 141 ? -14.141 15.977 -16.766 1 58.53 141 ARG B C 1
ATOM 2302 O O . ARG B 1 141 ? -15.336 15.719 -16.891 1 58.53 141 ARG B O 1
ATOM 2309 N N . GLY B 1 142 ? -14.016 17.219 -16.188 1 39.94 142 GLY B N 1
ATOM 2310 C CA . GLY B 1 142 ? -14.797 18.219 -16.875 1 39.94 142 GLY B CA 1
ATOM 2311 C C . GLY B 1 142 ? -14.859 18 -18.375 1 39.94 142 GLY B C 1
ATOM 2312 O O . GLY B 1 142 ? -14 17.312 -18.938 1 39.94 142 GLY B O 1
#

Organism: NCBI:txid458

Solvent-accessible surface area (backbone atoms only — not comparable to full-atom values): 15627 Å² total; per-residue (Å²): 137,88,71,59,76,44,81,34,74,64,57,57,67,69,62,52,44,52,47,52,51,55,49,48,51,47,42,28,72,75,70,65,42,76,78,74,42,43,38,29,36,39,25,45,49,98,86,65,46,76,49,26,34,34,29,35,37,39,50,61,28,31,25,36,46,76,45,71,40,65,37,78,91,56,56,93,67,51,55,69,58,50,49,52,51,50,52,50,51,51,25,54,76,64,63,22,46,27,41,35,39,69,36,37,75,87,64,52,52,69,60,42,45,74,73,61,33,42,77,77,44,78,46,73,66,30,52,90,75,37,39,41,36,36,29,37,30,78,45,70,83,123,136,88,72,59,76,44,81,33,74,64,56,57,67,70,63,53,45,51,48,51,51,54,48,48,50,47,41,28,73,75,70,65,43,77,79,74,42,43,37,29,36,39,25,43,48,98,86,67,46,78,49,27,34,35,30,34,38,41,48,61,29,30,24,38,47,78,42,74,40,65,37,79,91,58,56,92,69,52,56,71,59,50,48,51,51,52,52,50,50,50,25,54,76,66,62,23,46,26,40,34,38,69,37,39,76,87,64,51,51,70,61,42,45,73,74,61,32,43,78,78,44,78,45,72,66,31,52,92,75,37,40,40,36,35,31,36,32,78,45,69,83,125